Protein AF-A0AAD6BV48-F1 (afdb_monomer)

Organism: NCBI:txid63821

Sequence (181 aa):
MDTVCNNTIPVYKLGSPRVKDYALFKSTIPTGITNDLLVASARHPIYASAISNLPAYNAITRGWARLQPYCAIMISAGPLFLTMVVKDYLLESNSLHSKTAGVVNQTELAPYITDLQSSSWHHADAQMFMWIGERPWLWFTMGAFVLLAGLYIIDRLLLLVYALFRKAPSDIYGIKLDKAA

Mean predicted aligned error: 10.64 Å

Solvent-accessible surface area (backbone atoms only — not comparable to full-atom values): 10217 Å² total; per-residue (Å²): 102,52,76,45,76,76,42,88,71,61,62,76,78,47,64,61,64,85,42,93,57,31,35,42,33,30,44,38,85,94,71,55,33,40,74,86,45,81,46,63,38,89,87,42,65,71,58,53,52,44,62,68,44,37,64,58,35,39,62,70,27,60,85,50,26,88,82,40,48,42,60,24,44,29,49,25,78,26,31,56,27,52,32,50,48,53,48,49,50,52,69,73,39,60,81,74,56,54,67,28,53,24,72,41,55,55,80,80,41,51,81,25,41,46,81,43,90,52,61,90,67,60,51,73,63,40,54,52,51,52,58,49,67,78,34,66,65,55,57,55,52,52,51,51,51,52,50,53,51,51,52,50,52,50,50,52,49,52,53,49,52,50,52,52,63,59,49,57,59,52,55,61,55,50,60,55,53,69,75,73,114

Secondary structure (DSSP, 8-state):
-EEEE-S---GGGSS-TTSSS-EEEEE-SSSSEEEEEEEE-TT-HHHHHHHHHHHHHHHHHHTTTTTSHHHHHHHHTSHHHHHHHHHHHHHHS-TTGGGTEEEE-HHHHTTTEEEE---TT--HHHHHHHHHHT-HHHHHHHHHHHHHHHHHHHHHHHHHHHHHHHHHHHHHHHHHHHT--

Radius of gyration: 27.32 Å; Cα contacts (8 Å, |Δi|>4): 174; chains: 1; bounding box: 54×28×95 Å

Structure (mmCIF, N/CA/C/O backbone):
data_AF-A0AAD6BV48-F1
#
_entry.id   AF-A0AAD6BV48-F1
#
loop_
_atom_site.group_PDB
_atom_site.id
_atom_site.type_symbol
_atom_site.label_atom_id
_atom_site.label_alt_id
_atom_site.label_comp_id
_atom_site.label_asym_id
_atom_site.label_entity_id
_atom_site.label_seq_id
_atom_site.pdbx_PDB_ins_code
_atom_site.Cartn_x
_atom_site.Cartn_y
_atom_site.Cartn_z
_atom_site.occupancy
_atom_site.B_iso_or_equiv
_atom_site.auth_seq_id
_atom_site.auth_comp_id
_atom_site.auth_asym_id
_atom_site.auth_atom_id
_atom_site.pdbx_PDB_model_num
ATOM 1 N N . MET A 1 1 ? 2.603 -6.150 13.580 1.00 56.22 1 MET A N 1
ATOM 2 C CA . MET A 1 1 ? 2.437 -5.082 14.574 1.00 56.22 1 MET A CA 1
ATOM 3 C C . MET A 1 1 ? 1.422 -5.577 15.573 1.00 56.22 1 MET A C 1
ATOM 5 O O . MET A 1 1 ? 0.420 -6.135 15.144 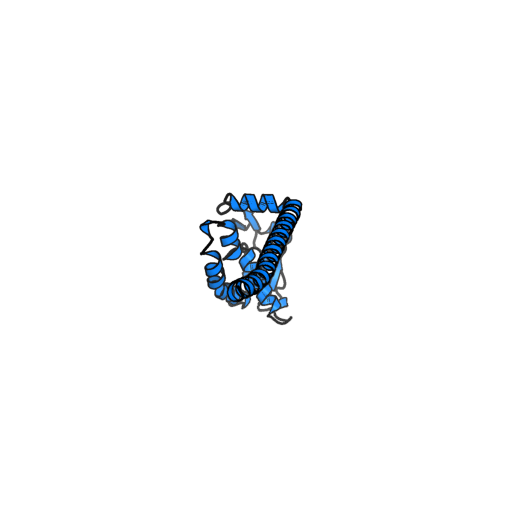1.00 56.22 1 MET A O 1
ATOM 9 N N . ASP A 1 2 ? 1.711 -5.434 16.861 1.00 63.41 2 ASP A N 1
ATOM 10 C CA . ASP A 1 2 ? 0.789 -5.840 17.922 1.00 63.41 2 ASP A CA 1
ATOM 11 C C . ASP A 1 2 ? 0.162 -4.568 18.495 1.00 63.41 2 ASP A C 1
ATOM 13 O O . ASP A 1 2 ? 0.868 -3.615 18.824 1.00 63.41 2 ASP A O 1
ATOM 17 N N . THR A 1 3 ? -1.163 -4.506 18.574 1.00 71.00 3 THR A N 1
ATOM 18 C CA . THR A 1 3 ? -1.877 -3.363 19.152 1.00 71.00 3 THR A CA 1
ATOM 19 C C . THR A 1 3 ? -2.285 -3.686 20.581 1.00 71.00 3 THR A C 1
ATOM 21 O O . THR A 1 3 ? -2.900 -4.717 20.851 1.00 71.00 3 THR A O 1
ATOM 24 N N . VAL A 1 4 ? -1.940 -2.802 21.520 1.00 79.88 4 VAL A N 1
ATOM 25 C CA . VAL A 1 4 ? -2.351 -2.937 22.923 1.00 79.88 4 VAL A CA 1
ATOM 26 C C . VAL A 1 4 ? -3.440 -1.923 23.224 1.00 79.88 4 VAL A C 1
ATOM 28 O O . VAL A 1 4 ? -3.264 -0.721 23.016 1.00 79.88 4 VAL A O 1
ATOM 31 N N . CYS A 1 5 ? -4.565 -2.414 23.740 1.00 82.44 5 CYS A N 1
ATOM 32 C CA . CYS A 1 5 ? -5.660 -1.577 24.211 1.00 82.44 5 CYS A CA 1
ATOM 33 C C . CYS A 1 5 ? -5.349 -1.073 25.621 1.00 82.44 5 CYS A C 1
ATOM 35 O O . CYS A 1 5 ? -5.266 -1.861 26.561 1.00 82.44 5 CYS A O 1
ATOM 37 N N . ASN A 1 6 ? -5.210 0.242 25.766 1.00 85.31 6 ASN A N 1
ATOM 38 C CA . ASN A 1 6 ? -4.984 0.887 27.055 1.00 85.31 6 ASN A CA 1
ATOM 39 C C . ASN A 1 6 ? -6.306 1.249 27.750 1.00 85.31 6 ASN A C 1
ATOM 41 O O . ASN A 1 6 ? -6.415 1.189 28.968 1.00 85.31 6 ASN A O 1
ATOM 45 N N . ASN A 1 7 ? -7.330 1.605 26.967 1.00 85.25 7 ASN A N 1
ATOM 46 C CA . ASN A 1 7 ? -8.656 1.981 27.455 1.00 85.25 7 ASN A CA 1
ATOM 47 C C . ASN A 1 7 ? -9.750 1.447 26.522 1.00 85.25 7 ASN A C 1
ATOM 49 O O . ASN A 1 7 ? -9.503 1.148 25.354 1.00 85.25 7 ASN A O 1
ATOM 53 N N . THR A 1 8 ? -10.991 1.383 27.010 1.00 83.94 8 THR A N 1
ATOM 54 C CA . THR A 1 8 ? -12.152 1.048 26.172 1.00 83.94 8 THR A CA 1
ATOM 55 C C . THR A 1 8 ? -12.346 2.082 25.066 1.00 83.94 8 THR A C 1
ATOM 57 O O . THR A 1 8 ? -12.581 3.260 25.344 1.00 83.94 8 THR A O 1
ATOM 60 N N . ILE A 1 9 ? -12.288 1.625 23.816 1.00 82.44 9 ILE A N 1
ATOM 61 C CA . ILE A 1 9 ? -12.473 2.450 22.620 1.00 82.44 9 ILE A CA 1
ATOM 62 C C . ILE A 1 9 ? -13.959 2.835 22.510 1.00 82.44 9 ILE A C 1
ATOM 64 O O . ILE A 1 9 ? -14.814 1.950 22.403 1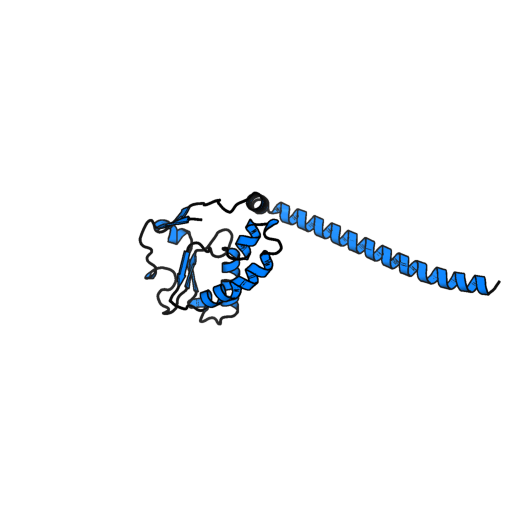.00 82.44 9 ILE A O 1
ATOM 68 N N . PRO A 1 10 ? -14.313 4.131 22.498 1.00 80.38 10 PRO A N 1
ATOM 69 C CA . PRO A 1 10 ? -15.696 4.562 22.357 1.00 80.38 10 PRO A CA 1
ATOM 70 C C . PRO A 1 10 ? -16.112 4.509 20.882 1.00 80.38 10 PRO A C 1
ATOM 72 O O . PRO A 1 10 ? -16.245 5.541 20.232 1.00 80.38 10 PRO A O 1
ATOM 75 N N . VAL A 1 11 ? -16.342 3.305 20.349 1.00 74.31 11 VAL A N 1
ATOM 76 C CA . VAL A 1 11 ? -16.713 3.076 18.934 1.00 74.31 11 VAL A CA 1
ATOM 77 C C . VAL A 1 11 ? -17.906 3.941 18.512 1.00 74.31 11 VAL A C 1
ATOM 79 O O . VAL A 1 11 ? -17.910 4.520 17.435 1.00 74.31 11 VAL A O 1
ATOM 82 N N . TYR A 1 12 ? -18.873 4.130 19.410 1.00 71.75 12 TYR A N 1
ATOM 83 C CA . TYR A 1 12 ? -20.056 4.968 19.199 1.00 71.75 12 TYR A CA 1
ATOM 84 C C . TYR A 1 12 ? -19.777 6.482 19.151 1.00 71.75 12 TYR A C 1
ATOM 86 O O . TYR A 1 12 ? -20.700 7.248 18.905 1.00 71.75 12 TYR A O 1
ATOM 94 N N . LYS A 1 13 ? -18.556 6.945 19.438 1.00 71.44 13 LYS A N 1
ATOM 95 C CA . LYS A 1 13 ? -18.132 8.349 19.277 1.00 71.44 13 LYS A CA 1
ATOM 96 C C . LYS A 1 13 ? -17.210 8.542 18.076 1.00 71.44 13 LYS A C 1
ATOM 98 O O . LYS A 1 13 ? -16.990 9.679 17.671 1.00 71.44 13 LYS A O 1
ATOM 103 N N . LEU A 1 14 ? -16.680 7.456 17.521 1.00 68.12 14 LEU A N 1
ATOM 104 C CA . LEU A 1 14 ? -15.692 7.484 16.453 1.00 68.12 14 LEU A CA 1
ATOM 105 C C . LEU A 1 14 ? -16.394 7.422 15.089 1.00 68.12 14 LEU A C 1
ATOM 107 O O . LEU A 1 14 ? -17.193 6.526 14.840 1.00 68.12 14 LEU A O 1
ATOM 111 N N . GLY A 1 15 ? -16.102 8.392 14.218 1.00 61.06 15 GLY A N 1
ATOM 112 C CA . GLY A 1 15 ? -16.362 8.334 12.772 1.00 61.06 15 GLY A CA 1
ATOM 113 C C . GLY A 1 15 ? -17.743 7.840 12.307 1.00 61.06 15 GLY A C 1
ATOM 114 O O . GLY A 1 15 ? -17.829 6.828 11.624 1.00 61.06 15 GLY A O 1
ATOM 115 N N . SER A 1 16 ? -18.800 8.620 12.569 1.00 60.84 16 SER A N 1
ATOM 116 C CA . SER A 1 16 ? -20.185 8.420 12.073 1.00 60.84 16 SER A CA 1
ATOM 117 C C . SER A 1 16 ? -20.975 7.221 12.641 1.00 60.84 16 SER A C 1
ATOM 119 O O . SER A 1 16 ? -21.507 6.404 11.894 1.00 60.84 16 SER A O 1
ATOM 121 N N . PRO A 1 17 ? -21.253 7.205 13.956 1.00 54.06 17 PRO A N 1
ATOM 122 C CA . PRO A 1 17 ? -22.169 6.253 14.611 1.00 54.06 17 PRO A CA 1
ATOM 123 C C . PRO A 1 17 ? -23.658 6.424 14.226 1.00 54.06 17 PRO A C 1
ATOM 125 O O . PRO A 1 17 ? -24.526 5.784 14.814 1.00 54.06 17 PRO A O 1
ATOM 128 N N . ARG A 1 18 ? -23.995 7.336 13.299 1.00 56.75 18 ARG A N 1
ATOM 129 C CA . ARG A 1 18 ? -25.393 7.640 12.930 1.00 56.75 18 ARG A CA 1
ATOM 130 C C . ARG A 1 18 ? -25.923 6.787 11.778 1.00 56.75 18 ARG A C 1
ATOM 132 O O . ARG A 1 18 ? -27.110 6.874 11.475 1.00 56.75 18 ARG A O 1
ATOM 139 N N . VAL A 1 19 ? -25.068 5.995 11.132 1.00 62.69 19 VAL A N 1
ATOM 140 C CA . VAL A 1 19 ? -25.456 5.087 10.048 1.00 62.69 19 V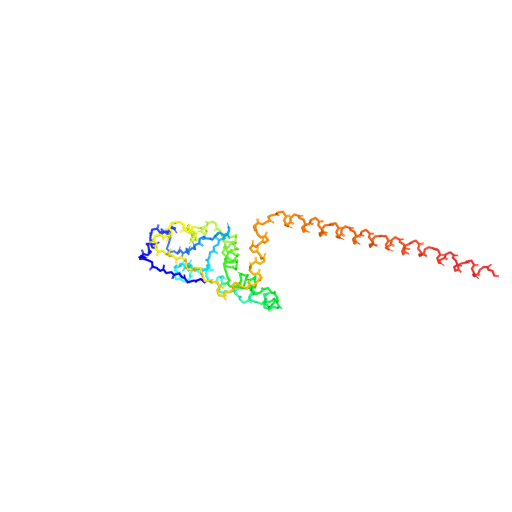AL A CA 1
ATOM 141 C C . VAL A 1 19 ? -25.484 3.665 10.607 1.00 62.69 19 VAL A C 1
ATOM 143 O O . VAL A 1 19 ? -24.567 3.247 11.307 1.00 62.69 19 VAL A O 1
ATOM 146 N N . LYS A 1 20 ? -26.585 2.949 10.353 1.00 65.75 20 LYS A N 1
ATOM 147 C CA . LYS A 1 20 ? -26.841 1.597 10.881 1.00 65.75 20 LYS A CA 1
ATOM 148 C C . LYS A 1 20 ? -25.770 0.590 10.447 1.00 65.75 20 LYS A C 1
ATOM 150 O O . LYS A 1 20 ? -25.395 -0.279 11.229 1.00 65.75 20 LYS A O 1
ATOM 155 N N . ASP A 1 21 ? -25.263 0.776 9.235 1.00 76.25 21 ASP A N 1
ATOM 156 C CA . ASP A 1 21 ? -24.121 0.058 8.696 1.00 76.25 21 ASP A CA 1
ATOM 157 C C . ASP A 1 21 ? -22.925 1.012 8.757 1.00 76.25 21 ASP A C 1
ATOM 159 O O . ASP A 1 21 ? -23.021 2.155 8.318 1.00 76.25 21 ASP A O 1
ATOM 163 N N . TYR A 1 22 ? -21.818 0.590 9.358 1.00 83.25 22 TYR A N 1
ATOM 164 C CA . TYR A 1 22 ? -20.587 1.378 9.388 1.00 83.25 22 TYR A CA 1
ATOM 165 C C . TYR A 1 22 ? -19.364 0.475 9.252 1.00 83.25 22 TYR A C 1
ATOM 167 O O . TYR A 1 22 ? -19.395 -0.696 9.644 1.00 83.25 22 TYR A O 1
ATOM 175 N N . ALA A 1 23 ? -18.292 1.024 8.696 1.00 88.31 23 ALA A N 1
ATOM 176 C CA . ALA A 1 23 ? -16.959 0.448 8.648 1.00 88.31 23 ALA A CA 1
ATOM 177 C C . ALA A 1 23 ? -15.956 1.543 9.010 1.00 88.31 23 ALA A C 1
ATOM 179 O O . ALA A 1 23 ? -15.977 2.619 8.424 1.00 88.31 23 ALA A O 1
ATOM 180 N N . LEU A 1 24 ? -15.093 1.279 9.981 1.00 88.19 24 LEU A N 1
ATOM 181 C CA . LEU A 1 24 ? -14.136 2.231 10.516 1.00 88.19 24 LEU A CA 1
ATOM 182 C C . LEU A 1 24 ? -12.726 1.672 10.352 1.00 88.19 24 LEU A C 1
ATOM 184 O O . LEU A 1 24 ? -12.441 0.545 10.767 1.00 88.19 24 LEU A O 1
ATOM 188 N N . PHE A 1 25 ? -11.856 2.491 9.780 1.00 90.06 25 PHE A N 1
ATOM 189 C CA . PHE A 1 25 ? -10.457 2.169 9.541 1.00 90.06 25 PHE A CA 1
ATOM 190 C C . PHE A 1 25 ? -9.565 3.177 10.251 1.00 90.06 25 PHE A C 1
ATOM 192 O O . PHE A 1 25 ? -9.928 4.342 10.405 1.00 90.06 25 PHE A O 1
ATOM 199 N N . LYS A 1 26 ? -8.375 2.751 10.655 1.00 89.00 26 LYS A N 1
ATOM 200 C CA . LYS A 1 26 ? -7.351 3.650 11.186 1.00 89.00 26 LYS A CA 1
ATOM 201 C C . LYS A 1 26 ? -6.456 4.157 10.049 1.00 89.00 26 LYS A C 1
ATOM 203 O O . LYS A 1 26 ? -6.043 3.373 9.196 1.00 89.00 26 LYS A O 1
ATOM 208 N N . SER A 1 27 ? -6.149 5.452 10.024 1.00 89.06 27 SER A N 1
ATOM 209 C CA . SER A 1 27 ? -5.211 6.041 9.056 1.00 89.06 27 SER A CA 1
ATOM 210 C C . SER A 1 27 ? -3.769 5.586 9.303 1.00 89.06 27 SER A C 1
ATOM 212 O O . SER A 1 27 ? -3.379 5.411 10.458 1.00 89.06 27 SER A O 1
ATOM 214 N N . THR A 1 28 ? -2.956 5.499 8.247 1.00 84.31 28 THR A N 1
ATOM 215 C CA . THR A 1 28 ? -1.506 5.253 8.344 1.00 84.31 28 THR A CA 1
ATOM 216 C C . THR A 1 28 ? -0.677 6.360 7.685 1.00 84.31 28 THR A C 1
ATOM 218 O O . THR A 1 28 ? -1.170 7.101 6.832 1.00 84.31 28 THR A O 1
ATOM 221 N N . ILE A 1 29 ? 0.594 6.457 8.076 1.00 77.25 29 ILE A N 1
ATOM 222 C CA . ILE A 1 29 ? 1.598 7.377 7.527 1.00 77.25 29 ILE A CA 1
ATOM 223 C C . ILE A 1 29 ? 2.522 6.566 6.597 1.00 77.25 29 ILE A C 1
ATOM 225 O O . ILE A 1 29 ? 2.915 5.460 6.970 1.00 77.25 29 ILE A O 1
ATOM 229 N N . PRO A 1 30 ? 2.905 7.073 5.406 1.00 69.75 30 PRO A N 1
ATOM 230 C CA . PRO A 1 30 ? 2.615 8.406 4.865 1.00 69.75 30 PRO A CA 1
ATOM 231 C C . PRO A 1 30 ? 1.197 8.584 4.304 1.00 69.75 30 PRO A C 1
ATOM 233 O O . PRO A 1 30 ? 0.688 9.700 4.328 1.00 69.75 30 PRO A O 1
ATOM 236 N N . THR A 1 31 ? 0.543 7.524 3.823 1.00 77.44 31 THR A N 1
ATOM 237 C CA . THR A 1 31 ? -0.813 7.598 3.249 1.00 77.44 31 THR A CA 1
ATOM 238 C C . THR A 1 31 ? -1.532 6.256 3.331 1.00 77.44 31 THR A C 1
ATOM 240 O O . THR A 1 31 ? -0.902 5.219 3.128 1.00 77.44 31 THR A O 1
ATOM 243 N N . GLY A 1 32 ? -2.857 6.282 3.497 1.00 87.88 32 GLY A N 1
ATOM 244 C CA . GLY A 1 32 ? -3.726 5.105 3.409 1.00 87.88 32 GLY A CA 1
ATOM 245 C C . GLY A 1 32 ? -4.355 4.711 4.743 1.00 87.88 32 GLY A C 1
ATOM 246 O O . GLY A 1 32 ? -4.430 5.512 5.679 1.00 87.88 32 GLY A O 1
ATOM 247 N N . ILE A 1 33 ? -4.799 3.460 4.819 1.00 91.12 33 ILE A N 1
ATOM 248 C CA . ILE A 1 33 ? -5.372 2.848 6.020 1.00 91.12 33 ILE A CA 1
ATOM 249 C C . ILE A 1 33 ? -4.512 1.674 6.482 1.00 91.12 33 ILE A C 1
ATOM 251 O O . ILE A 1 33 ? -3.920 0.966 5.669 1.00 91.12 33 ILE A O 1
ATOM 255 N N . THR A 1 34 ? -4.437 1.472 7.794 1.00 88.19 34 THR A N 1
ATOM 256 C CA . THR A 1 34 ? -3.763 0.309 8.375 1.00 88.19 34 THR A CA 1
ATOM 257 C C . THR A 1 34 ? -4.718 -0.877 8.515 1.00 88.19 34 THR A C 1
ATOM 259 O O . THR A 1 34 ? -5.933 -0.710 8.635 1.00 88.19 34 THR A O 1
ATOM 262 N N . ASN A 1 35 ? -4.155 -2.083 8.523 1.00 88.69 35 ASN A N 1
ATOM 263 C CA . ASN A 1 35 ? -4.847 -3.321 8.862 1.00 88.69 35 ASN A CA 1
ATOM 264 C C . ASN A 1 35 ? -4.809 -3.643 10.373 1.00 88.69 35 ASN A C 1
ATOM 266 O O . ASN A 1 35 ? -5.284 -4.704 10.766 1.00 88.69 35 ASN A O 1
ATOM 270 N N . ASP A 1 36 ? -4.291 -2.737 11.213 1.00 83.50 36 ASP A N 1
ATOM 271 C CA . ASP A 1 36 ? -4.150 -2.952 12.665 1.00 83.50 36 ASP A CA 1
ATOM 272 C C . ASP A 1 36 ? -5.457 -2.798 13.456 1.00 83.50 36 ASP A C 1
ATOM 274 O O . ASP A 1 36 ? -5.649 -3.446 14.485 1.00 83.50 36 ASP A O 1
ATOM 278 N N . LEU A 1 37 ? -6.355 -1.913 13.007 1.00 85.94 37 LEU A N 1
ATOM 279 C CA . LEU A 1 37 ? -7.673 -1.728 13.609 1.00 85.94 37 LEU A CA 1
ATOM 280 C C . LEU A 1 37 ? -8.734 -1.648 12.523 1.00 85.94 37 LEU A C 1
ATOM 282 O O . LEU A 1 37 ? -8.788 -0.689 11.750 1.00 85.94 37 LEU A O 1
ATOM 286 N N . LEU A 1 38 ? -9.608 -2.646 12.547 1.00 89.38 38 LEU A N 1
ATOM 287 C CA . LEU A 1 38 ? -10.695 -2.837 11.607 1.00 89.38 38 LEU A CA 1
ATOM 288 C C . LEU A 1 38 ? -11.981 -3.006 12.403 1.00 89.38 38 LEU A C 1
ATOM 290 O O . LEU A 1 38 ? -12.138 -3.980 13.139 1.00 89.38 38 LEU A O 1
ATOM 294 N N . VAL A 1 39 ? -12.895 -2.047 12.282 1.00 87.56 39 VAL A N 1
ATOM 295 C CA . VAL A 1 39 ? -14.206 -2.122 12.934 1.00 87.56 39 VAL A CA 1
ATOM 296 C C . VAL A 1 39 ? -15.278 -2.089 11.862 1.00 87.56 39 VAL A C 1
ATOM 298 O O . VAL A 1 39 ? -15.187 -1.334 10.896 1.00 87.56 39 VAL A O 1
ATOM 301 N N . ALA A 1 40 ? -16.302 -2.920 12.014 1.00 87.88 40 ALA A N 1
ATOM 302 C CA . ALA A 1 40 ? -17.415 -2.952 1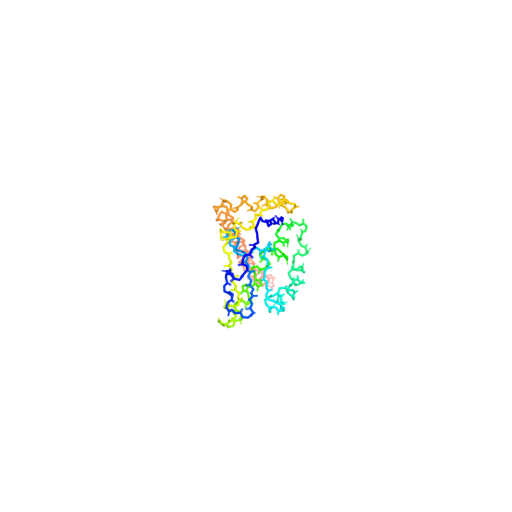1.085 1.00 87.88 40 ALA A CA 1
ATOM 303 C C . ALA A 1 40 ? -18.688 -3.446 11.759 1.00 87.88 40 ALA A C 1
ATOM 305 O O . ALA A 1 40 ? -18.657 -4.322 12.624 1.00 87.88 40 ALA A O 1
ATOM 306 N N . SER A 1 41 ? -19.815 -2.941 11.279 1.00 86.12 41 SER A N 1
ATOM 307 C CA . SER A 1 41 ? -21.100 -3.624 11.390 1.00 86.12 41 SER A CA 1
ATOM 308 C C . SER A 1 41 ? -21.046 -5.015 10.739 1.00 86.12 41 SER A C 1
ATOM 310 O O . SER A 1 41 ? -20.264 -5.281 9.818 1.00 86.12 41 SER A O 1
ATOM 312 N N . ALA A 1 42 ? -21.880 -5.930 11.231 1.00 85.81 42 ALA A N 1
ATOM 313 C CA . ALA A 1 42 ? -21.930 -7.289 10.708 1.00 85.81 42 ALA A CA 1
ATOM 314 C C . ALA A 1 42 ? -22.294 -7.293 9.213 1.00 85.81 42 ALA A C 1
ATOM 316 O O . ALA A 1 42 ? -23.245 -6.636 8.802 1.00 85.81 42 ALA A O 1
ATOM 317 N N . ARG A 1 43 ? -21.568 -8.094 8.417 1.00 86.56 43 ARG A N 1
ATOM 318 C CA . ARG A 1 43 ? -21.784 -8.266 6.963 1.00 86.56 43 ARG A CA 1
ATOM 319 C C . ARG A 1 43 ? -21.635 -6.983 6.138 1.00 86.56 43 ARG A C 1
ATOM 321 O O . ARG A 1 43 ? -22.240 -6.861 5.077 1.00 86.56 43 ARG A O 1
ATOM 328 N N . HIS A 1 44 ? -20.802 -6.050 6.591 1.00 87.94 44 HIS A N 1
ATOM 329 C CA . HIS A 1 44 ? -20.542 -4.838 5.830 1.00 87.94 44 HIS A CA 1
ATOM 330 C C . HIS A 1 44 ? -19.903 -5.156 4.453 1.00 87.94 44 HIS A C 1
ATOM 332 O O . HIS A 1 44 ? -18.883 -5.856 4.399 1.00 87.94 44 HIS A O 1
ATOM 338 N N . PRO A 1 45 ? -20.440 -4.622 3.337 1.00 89.06 45 PRO A N 1
ATOM 339 C CA . PRO A 1 45 ? -20.028 -4.981 1.973 1.00 89.06 45 PRO A CA 1
ATOM 340 C C . PRO A 1 45 ? -18.555 -4.686 1.652 1.00 89.06 45 PRO A C 1
ATOM 342 O O . PRO A 1 45 ? -17.938 -5.436 0.901 1.00 89.06 45 PRO A O 1
ATOM 345 N N . ILE A 1 46 ? -17.947 -3.668 2.274 1.00 90.25 46 ILE A N 1
ATOM 346 C CA . ILE A 1 46 ? -16.498 -3.398 2.138 1.00 90.25 46 ILE A CA 1
ATOM 347 C C . ILE A 1 46 ? -15.646 -4.615 2.510 1.00 90.25 46 ILE A C 1
ATOM 349 O O . ILE A 1 46 ? -14.703 -4.952 1.800 1.00 90.25 46 ILE A O 1
ATOM 353 N N . TYR A 1 47 ? -15.978 -5.298 3.606 1.00 91.31 47 TYR A N 1
ATOM 354 C CA . TYR A 1 47 ? -15.210 -6.463 4.043 1.00 91.31 47 TYR A CA 1
ATOM 355 C C . TYR A 1 47 ? -15.507 -7.686 3.184 1.00 91.31 47 TYR A C 1
ATOM 357 O O . TYR A 1 47 ? -14.610 -8.492 2.958 1.00 91.31 47 TYR A O 1
ATOM 365 N N . ALA A 1 48 ? -16.727 -7.801 2.651 1.00 91.38 48 ALA A N 1
ATOM 366 C CA . ALA A 1 48 ? -17.026 -8.810 1.641 1.00 91.38 48 ALA A CA 1
ATOM 367 C C . ALA A 1 48 ? -16.144 -8.613 0.395 1.00 91.38 48 ALA A C 1
ATOM 369 O O . ALA A 1 48 ? -15.539 -9.580 -0.061 1.00 91.38 48 ALA A O 1
ATOM 370 N N . SER A 1 49 ? -15.987 -7.366 -0.071 1.00 92.12 49 SER A N 1
ATOM 371 C CA . SER A 1 49 ? -15.077 -7.013 -1.170 1.00 92.12 49 SER A CA 1
ATOM 372 C C . SER A 1 49 ? -13.611 -7.320 -0.835 1.00 92.12 49 SER A C 1
ATOM 374 O O . SER A 1 49 ? -12.896 -7.912 -1.643 1.00 92.12 49 SER A O 1
ATOM 376 N N . ALA A 1 50 ? -13.149 -6.999 0.377 1.00 93.69 50 ALA A N 1
ATOM 377 C CA . ALA A 1 50 ? -11.793 -7.347 0.814 1.00 93.69 50 ALA A CA 1
ATOM 378 C C . ALA A 1 50 ? -11.558 -8.861 0.796 1.00 93.69 50 ALA A C 1
ATOM 380 O O . ALA A 1 50 ? -10.596 -9.333 0.194 1.00 93.69 50 ALA A O 1
ATOM 381 N N . ILE A 1 51 ? -12.466 -9.643 1.375 1.00 94.62 51 ILE A N 1
ATOM 382 C CA . ILE A 1 51 ? -12.343 -11.103 1.417 1.00 94.62 51 ILE A CA 1
ATOM 383 C C . ILE A 1 51 ? -12.372 -11.704 0.005 1.00 94.62 51 ILE A C 1
ATOM 385 O O . ILE A 1 51 ? -11.580 -12.600 -0.284 1.00 94.62 51 ILE A O 1
ATOM 389 N N . SER A 1 52 ? -13.231 -11.209 -0.893 1.00 95.19 52 SER A N 1
ATOM 390 C CA . SER A 1 52 ? -13.296 -11.718 -2.269 1.00 95.19 52 SER A CA 1
ATOM 391 C C . SER A 1 52 ? -12.061 -11.376 -3.103 1.00 95.19 52 SER A C 1
ATOM 393 O O . SER A 1 52 ? -11.707 -12.148 -3.990 1.00 95.19 52 SER A O 1
ATOM 395 N N . ASN A 1 53 ? -11.390 -10.254 -2.822 1.00 95.44 53 ASN A N 1
ATOM 396 C CA . ASN A 1 53 ? -10.202 -9.812 -3.560 1.00 95.44 53 ASN A CA 1
ATOM 397 C C . ASN A 1 53 ? -8.887 -10.433 -3.054 1.00 95.44 53 ASN A C 1
ATOM 399 O O . ASN A 1 53 ? -7.918 -10.499 -3.813 1.00 95.44 53 ASN A O 1
ATOM 403 N N . LEU A 1 54 ? -8.843 -10.945 -1.817 1.00 95.31 54 LEU A N 1
ATOM 404 C CA . LEU A 1 54 ? -7.649 -11.570 -1.222 1.00 95.31 54 LEU A CA 1
ATOM 405 C C . LEU A 1 54 ? -6.951 -12.598 -2.147 1.00 95.31 54 LEU A C 1
ATOM 407 O O . LEU A 1 54 ? -5.729 -12.523 -2.308 1.00 95.31 54 LEU A O 1
ATOM 411 N N . PRO A 1 55 ? -7.670 -13.552 -2.781 1.00 96.56 55 PRO A N 1
ATOM 412 C CA . PRO A 1 55 ? -7.045 -14.558 -3.639 1.00 96.56 55 PRO A CA 1
ATOM 413 C C . PRO A 1 55 ? -6.345 -13.964 -4.863 1.00 96.56 55 PRO A C 1
ATOM 415 O O . PRO A 1 55 ? -5.272 -14.439 -5.234 1.00 96.56 55 PRO A O 1
ATOM 418 N N . ALA A 1 56 ? -6.922 -12.922 -5.469 1.00 95.88 56 ALA A N 1
ATOM 419 C CA . ALA A 1 56 ? -6.357 -12.268 -6.645 1.00 95.88 56 ALA A CA 1
ATOM 420 C C . ALA A 1 56 ? -5.039 -11.563 -6.300 1.00 95.88 56 ALA A C 1
ATOM 422 O O . ALA A 1 56 ? -4.020 -11.786 -6.955 1.00 95.88 56 ALA A O 1
ATOM 423 N N . TYR A 1 57 ? -5.026 -10.789 -5.214 1.00 95.75 57 TYR A N 1
ATOM 424 C CA . TYR A 1 57 ? -3.823 -10.101 -4.753 1.00 95.75 57 TYR A CA 1
ATOM 425 C C . TYR A 1 57 ? -2.724 -11.076 -4.314 1.00 95.75 57 TYR A C 1
ATOM 427 O O . TYR A 1 57 ? -1.560 -10.889 -4.667 1.00 95.75 57 TYR A O 1
ATOM 435 N N . ASN A 1 58 ? -3.077 -12.166 -3.627 1.00 95.06 58 ASN A N 1
ATOM 436 C CA . ASN A 1 58 ? -2.123 -13.225 -3.296 1.00 95.06 58 ASN A CA 1
ATOM 437 C C . ASN A 1 58 ? -1.556 -13.917 -4.550 1.00 95.06 58 ASN A C 1
ATOM 439 O O . ASN A 1 58 ? -0.360 -14.198 -4.617 1.00 95.06 58 ASN A O 1
ATOM 443 N N . ALA A 1 59 ? -2.382 -14.178 -5.568 1.00 96.06 59 ALA A N 1
ATOM 444 C CA . ALA A 1 59 ? -1.922 -14.790 -6.815 1.00 96.06 59 ALA A CA 1
ATOM 445 C C . ALA A 1 59 ? -0.896 -13.909 -7.549 1.00 96.06 59 ALA A C 1
ATOM 447 O O . ALA A 1 59 ? 0.107 -14.426 -8.043 1.00 96.06 59 ALA A O 1
ATOM 448 N N . ILE A 1 60 ? -1.108 -12.588 -7.563 1.00 94.81 60 ILE A N 1
ATOM 449 C CA . ILE A 1 60 ? -0.208 -11.618 -8.205 1.00 94.81 60 ILE A CA 1
ATOM 450 C C . ILE A 1 60 ? 1.144 -11.535 -7.482 1.00 94.81 60 ILE A C 1
ATOM 452 O O . ILE A 1 60 ? 2.181 -11.413 -8.135 1.00 94.81 60 ILE A O 1
ATOM 456 N N . THR A 1 61 ? 1.167 -11.600 -6.148 1.00 94.19 61 THR A N 1
ATOM 457 C CA . THR A 1 61 ? 2.406 -11.419 -5.370 1.00 94.19 61 THR A CA 1
ATOM 458 C C . THR A 1 61 ? 3.205 -12.707 -5.192 1.00 94.19 61 THR A C 1
ATOM 460 O O . THR A 1 61 ? 4.435 -12.666 -5.112 1.00 94.19 61 THR A O 1
ATOM 463 N N . ARG A 1 62 ? 2.545 -13.872 -5.166 1.00 94.06 62 ARG A N 1
ATOM 464 C CA . ARG A 1 62 ? 3.172 -15.166 -4.841 1.00 94.06 62 ARG A CA 1
ATOM 465 C C . ARG A 1 62 ? 4.375 -15.510 -5.723 1.00 94.06 62 ARG A C 1
ATOM 467 O O . ARG A 1 62 ? 5.322 -16.116 -5.226 1.00 94.06 62 ARG A O 1
ATOM 474 N N . GLY A 1 63 ? 4.359 -15.129 -7.002 1.00 94.69 63 GLY A N 1
ATOM 475 C CA . GLY A 1 63 ? 5.433 -15.449 -7.952 1.00 94.69 63 GLY A CA 1
ATOM 476 C C . GLY A 1 63 ? 6.782 -14.800 -7.621 1.00 94.69 63 GLY A C 1
ATOM 477 O O . GLY A 1 63 ? 7.829 -15.393 -7.867 1.00 94.69 63 GLY A O 1
ATOM 478 N N . TRP A 1 64 ? 6.766 -13.613 -7.015 1.00 92.06 64 TRP A N 1
ATOM 479 C CA . TRP A 1 64 ? 7.965 -12.828 -6.698 1.00 92.06 64 TRP A CA 1
ATOM 480 C C . TRP A 1 64 ? 8.125 -12.558 -5.196 1.00 92.06 64 TRP A C 1
ATOM 482 O O . TRP A 1 64 ? 9.079 -11.899 -4.786 1.00 92.06 64 TRP A O 1
ATOM 492 N N . ALA A 1 65 ? 7.258 -13.130 -4.354 1.00 91.38 65 ALA A N 1
ATOM 493 C CA . ALA A 1 65 ? 7.265 -12.937 -2.905 1.00 91.38 65 ALA A CA 1
ATOM 494 C C . ALA A 1 65 ? 8.602 -13.275 -2.226 1.00 91.38 65 ALA A C 1
ATOM 496 O O . ALA A 1 65 ? 8.925 -12.702 -1.195 1.00 91.38 65 ALA A O 1
ATOM 497 N N . ARG A 1 66 ? 9.412 -14.171 -2.804 1.00 89.88 66 ARG A N 1
ATOM 498 C CA . ARG A 1 66 ? 10.759 -14.473 -2.283 1.00 89.88 66 ARG A CA 1
ATOM 499 C C . ARG A 1 66 ? 11.788 -13.377 -2.567 1.00 89.88 66 ARG A C 1
ATOM 501 O O . ARG A 1 66 ? 12.764 -13.278 -1.836 1.00 89.88 66 ARG A O 1
ATOM 508 N N . LEU A 1 67 ? 11.596 -12.594 -3.628 1.00 89.50 67 LEU A N 1
ATOM 509 C CA . LEU A 1 67 ? 12.523 -11.536 -4.037 1.00 89.50 67 LEU A CA 1
ATOM 510 C C . LEU A 1 67 ? 12.281 -10.246 -3.248 1.00 89.50 67 LEU A C 1
ATOM 512 O O . LEU A 1 67 ? 13.231 -9.542 -2.919 1.00 89.50 67 LEU A O 1
ATOM 516 N N . GLN A 1 68 ? 11.015 -9.932 -2.962 1.00 89.56 68 GLN A N 1
ATOM 517 C CA . GLN A 1 68 ? 10.591 -8.722 -2.248 1.00 89.56 68 GLN A CA 1
ATOM 518 C C . GLN A 1 68 ? 9.483 -9.070 -1.234 1.00 89.56 68 GLN A C 1
ATOM 520 O O . GLN A 1 68 ? 8.313 -8.734 -1.460 1.00 89.56 68 GLN A O 1
ATOM 525 N N . PRO A 1 69 ? 9.811 -9.801 -0.151 1.00 89.75 69 PRO A N 1
ATOM 526 C CA . PRO A 1 69 ? 8.829 -10.286 0.819 1.00 89.75 69 PRO A CA 1
ATOM 527 C C . PRO A 1 69 ? 8.004 -9.171 1.466 1.00 89.75 69 PRO A C 1
ATOM 529 O O . PRO A 1 69 ? 6.788 -9.313 1.593 1.00 89.75 69 PRO A O 1
ATOM 532 N N . TYR A 1 70 ? 8.616 -8.039 1.810 1.00 87.88 70 TYR A N 1
ATOM 533 C CA . TYR A 1 70 ? 7.929 -6.902 2.413 1.00 87.88 70 TYR A CA 1
ATOM 534 C C . TYR A 1 70 ? 6.844 -6.338 1.490 1.00 87.88 70 TYR A C 1
ATOM 536 O O . TYR A 1 70 ? 5.683 -6.222 1.886 1.00 87.88 70 TYR A O 1
ATOM 544 N N . CYS A 1 71 ? 7.191 -6.048 0.233 1.00 89.06 71 CYS A N 1
ATOM 545 C CA . CYS A 1 71 ? 6.231 -5.553 -0.755 1.00 89.06 71 CYS A CA 1
ATOM 546 C C . CYS A 1 71 ? 5.136 -6.575 -1.051 1.00 89.06 71 CYS A C 1
ATOM 548 O O . CYS A 1 71 ? 3.969 -6.204 -1.162 1.00 89.06 71 CYS A O 1
ATOM 550 N N . ALA A 1 72 ? 5.494 -7.855 -1.151 1.00 92.12 72 ALA A N 1
ATOM 551 C CA . ALA A 1 72 ? 4.530 -8.914 -1.398 1.00 92.12 72 ALA A CA 1
ATOM 552 C C . ALA A 1 72 ? 3.494 -9.006 -0.274 1.00 92.12 72 ALA A C 1
ATOM 554 O O . ALA A 1 72 ? 2.305 -9.126 -0.562 1.00 92.12 72 ALA A O 1
ATOM 555 N N . ILE A 1 73 ? 3.909 -8.888 0.990 1.00 91.19 73 ILE A N 1
ATOM 556 C CA . ILE A 1 73 ? 2.998 -8.870 2.144 1.00 91.19 73 ILE A CA 1
ATOM 557 C C . ILE A 1 73 ? 2.125 -7.611 2.116 1.00 91.19 73 ILE A C 1
ATOM 559 O O . ILE A 1 73 ? 0.902 -7.719 2.199 1.00 91.19 73 ILE A O 1
ATOM 563 N N . MET A 1 74 ? 2.731 -6.432 1.932 1.00 90.50 74 MET A N 1
ATOM 564 C CA . MET A 1 74 ? 2.015 -5.151 1.895 1.00 90.50 74 MET A CA 1
ATOM 565 C C . MET A 1 74 ? 0.915 -5.135 0.825 1.00 90.50 74 MET A C 1
ATOM 567 O O . MET A 1 74 ? -0.204 -4.708 1.113 1.00 90.50 74 MET A O 1
ATOM 571 N N . ILE A 1 75 ? 1.218 -5.640 -0.376 1.00 92.81 75 ILE A N 1
ATOM 572 C CA . ILE A 1 75 ? 0.299 -5.686 -1.522 1.00 92.81 75 ILE A CA 1
ATOM 573 C C . ILE A 1 75 ? -0.722 -6.820 -1.410 1.00 92.81 75 ILE A C 1
ATOM 575 O O . ILE A 1 75 ? -1.828 -6.656 -1.902 1.00 92.81 75 ILE A O 1
ATOM 579 N N . SER A 1 76 ? -0.388 -7.963 -0.804 1.00 93.88 76 SER A N 1
ATOM 580 C CA . SER A 1 76 ? -1.301 -9.118 -0.780 1.00 93.88 76 SER A CA 1
ATOM 581 C C . SER A 1 76 ? -2.379 -9.033 0.292 1.00 93.88 76 SER A C 1
ATOM 583 O O . SER A 1 76 ? -3.552 -9.221 -0.007 1.00 93.88 76 SER A O 1
ATOM 585 N N . ALA A 1 77 ? -1.975 -8.786 1.538 1.00 92.44 77 ALA A N 1
ATOM 586 C CA . ALA A 1 77 ? -2.858 -8.815 2.705 1.00 92.44 77 ALA A CA 1
ATOM 587 C C . ALA A 1 77 ? -2.522 -7.725 3.742 1.00 92.44 77 ALA A C 1
ATOM 589 O O . ALA A 1 77 ? -3.062 -7.719 4.849 1.00 92.44 77 ALA A O 1
ATOM 590 N N . GLY A 1 78 ? -1.600 -6.818 3.411 1.00 90.38 78 GLY A N 1
ATOM 591 C CA . GLY A 1 78 ? -1.168 -5.741 4.291 1.00 90.38 78 GLY A CA 1
ATOM 592 C C . GLY A 1 78 ? -2.014 -4.460 4.194 1.00 90.38 78 GLY A C 1
ATOM 593 O O . GLY A 1 78 ? -3.064 -4.424 3.552 1.00 90.38 78 GLY A O 1
ATOM 594 N N . PRO A 1 79 ? -1.535 -3.366 4.807 1.00 90.44 79 PRO A N 1
ATOM 595 C CA . PRO A 1 79 ? -2.145 -2.036 4.721 1.00 90.44 79 PRO A CA 1
ATOM 596 C C . PRO A 1 79 ? -2.400 -1.536 3.289 1.00 90.44 79 PRO A C 1
ATOM 598 O O . PRO A 1 79 ? -3.432 -0.918 3.017 1.00 90.44 79 PRO A O 1
ATOM 601 N N . LEU A 1 80 ? -1.484 -1.811 2.350 1.00 91.25 80 LEU A N 1
ATOM 602 C CA . LEU A 1 80 ? -1.617 -1.341 0.967 1.00 91.25 80 LEU A CA 1
ATOM 603 C C . LEU A 1 80 ? -2.726 -2.091 0.219 1.00 91.25 80 LEU A C 1
ATOM 605 O O . LEU A 1 80 ? -3.515 -1.454 -0.476 1.00 91.25 80 LEU A O 1
ATOM 609 N N . PHE A 1 81 ? -2.830 -3.409 0.415 1.00 94.50 81 PHE A N 1
ATOM 610 C CA . PHE A 1 81 ? -3.962 -4.212 -0.056 1.00 94.50 81 PHE A CA 1
ATOM 611 C C . PHE A 1 81 ? -5.296 -3.594 0.375 1.00 94.50 81 PHE A C 1
ATOM 613 O O . PHE A 1 81 ? -6.151 -3.277 -0.454 1.00 94.50 81 PHE A O 1
ATOM 620 N N . LEU A 1 82 ? -5.450 -3.378 1.683 1.00 94.06 82 LEU A N 1
ATOM 621 C CA . LEU A 1 82 ? -6.701 -2.889 2.245 1.00 94.06 82 LEU A CA 1
ATOM 622 C C . LEU A 1 82 ? -7.030 -1.480 1.740 1.00 94.06 82 LEU A C 1
ATOM 624 O O . LEU A 1 82 ? -8.174 -1.201 1.390 1.00 94.06 82 LEU A O 1
ATOM 628 N N . THR A 1 83 ? -6.017 -0.615 1.639 1.00 93.81 83 THR A N 1
ATOM 629 C CA . THR A 1 83 ? -6.159 0.734 1.081 1.00 93.81 83 THR A CA 1
ATOM 630 C C . THR A 1 83 ? -6.690 0.702 -0.350 1.00 93.81 83 THR A C 1
ATOM 632 O O . THR A 1 83 ? -7.589 1.477 -0.668 1.00 93.81 83 THR A O 1
ATOM 635 N N . MET A 1 84 ? -6.177 -0.193 -1.201 1.00 93.56 84 MET A N 1
ATOM 636 C CA . MET A 1 84 ? -6.642 -0.315 -2.586 1.00 93.56 84 MET A CA 1
ATOM 637 C C . MET A 1 84 ? -8.085 -0.811 -2.657 1.00 93.56 84 MET A C 1
ATOM 639 O O . MET A 1 84 ? -8.908 -0.153 -3.280 1.00 93.56 84 MET A O 1
ATOM 643 N N . VAL A 1 85 ? -8.433 -1.886 -1.943 1.00 93.38 85 VAL A N 1
ATOM 644 C CA . VAL A 1 85 ? -9.805 -2.422 -1.983 1.00 93.38 85 VAL A CA 1
ATOM 645 C C . VAL A 1 85 ? -10.831 -1.424 -1.451 1.00 93.38 85 VAL A C 1
ATOM 647 O O . VAL A 1 85 ? -11.897 -1.258 -2.040 1.00 93.38 85 VAL A O 1
ATOM 650 N N . VAL A 1 86 ? -10.537 -0.751 -0.334 1.00 91.31 86 VAL A N 1
ATOM 651 C CA . VAL A 1 86 ? -11.453 0.253 0.227 1.00 91.31 86 VAL A CA 1
ATOM 652 C C . VAL A 1 86 ? -11.598 1.430 -0.730 1.00 91.31 86 VAL A C 1
ATOM 654 O O . VAL A 1 86 ? -12.707 1.924 -0.920 1.00 91.31 86 VAL A O 1
ATOM 657 N N . LYS A 1 87 ? -10.506 1.865 -1.364 1.00 90.69 87 LYS A N 1
ATOM 658 C CA . LYS A 1 87 ? -10.548 2.924 -2.371 1.00 90.69 87 LYS A CA 1
ATOM 659 C C . LYS A 1 87 ? -11.395 2.517 -3.576 1.00 90.69 87 LYS A C 1
ATOM 661 O O . LYS A 1 87 ? -12.272 3.285 -3.952 1.00 90.69 87 LYS A O 1
ATOM 666 N N . ASP A 1 88 ? -11.173 1.335 -4.139 1.00 90.56 88 ASP A N 1
ATOM 667 C CA . ASP A 1 88 ? -11.923 0.838 -5.296 1.00 90.56 88 ASP A CA 1
ATOM 668 C C . ASP A 1 88 ? -13.409 0.704 -4.963 1.00 90.56 88 ASP A C 1
ATOM 670 O O . ASP A 1 88 ? -14.256 1.220 -5.687 1.00 90.56 88 ASP A O 1
ATOM 674 N N . TYR A 1 89 ? -13.732 0.155 -3.789 1.00 88.38 89 TYR A N 1
ATOM 675 C CA . TYR A 1 89 ? -15.102 0.109 -3.291 1.00 88.38 89 TYR A CA 1
ATOM 676 C C . TYR A 1 89 ? -15.737 1.504 -3.207 1.00 88.38 89 TYR A C 1
ATOM 678 O O . TYR A 1 89 ? -16.871 1.707 -3.637 1.00 88.38 89 TYR A O 1
ATOM 686 N N . LEU A 1 90 ? -15.028 2.485 -2.643 1.00 86.62 90 L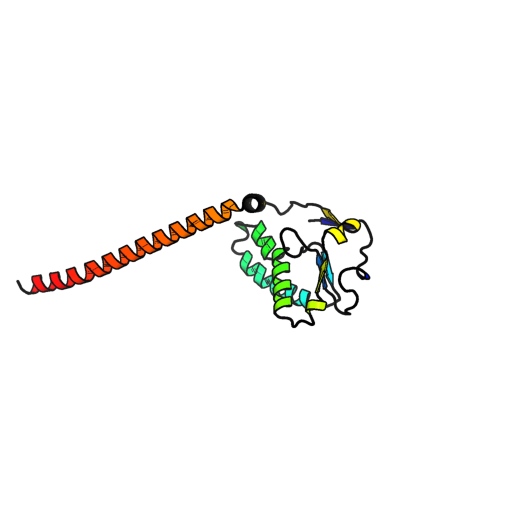EU A N 1
ATOM 687 C CA . LEU A 1 90 ? -15.536 3.851 -2.510 1.00 86.62 90 LEU A CA 1
ATOM 688 C C . LEU A 1 90 ? -15.690 4.560 -3.860 1.00 86.62 90 LEU A C 1
ATOM 690 O O . LEU A 1 90 ? -16.570 5.404 -3.982 1.00 86.62 90 LEU A O 1
ATOM 694 N N . LEU A 1 91 ? -14.867 4.218 -4.854 1.00 87.19 91 LEU A N 1
ATOM 695 C CA . LEU A 1 91 ? -14.964 4.744 -6.216 1.00 87.19 91 LEU A CA 1
ATOM 696 C C . LEU A 1 91 ? -16.127 4.124 -7.001 1.00 87.19 91 LEU A C 1
ATOM 698 O O . LEU A 1 91 ? -16.808 4.834 -7.736 1.00 87.19 91 LEU A O 1
ATOM 702 N N . GLU A 1 92 ? -16.365 2.822 -6.846 1.00 83.75 92 GLU A N 1
ATOM 703 C CA . GLU A 1 92 ? -17.474 2.110 -7.493 1.00 83.75 92 GLU A CA 1
ATOM 704 C C . GLU A 1 92 ? -18.826 2.411 -6.835 1.00 83.75 92 GLU A C 1
ATOM 706 O O . GLU A 1 92 ? -19.875 2.406 -7.484 1.00 83.75 92 GLU A O 1
ATOM 711 N N . SER A 1 93 ? -18.822 2.669 -5.528 1.00 70.44 93 SER A N 1
ATOM 712 C CA . SER A 1 93 ? -20.038 2.903 -4.763 1.00 70.44 93 SER A CA 1
ATOM 713 C C . SER A 1 93 ? -20.495 4.367 -4.851 1.00 70.44 93 SER A C 1
ATOM 715 O O . SER A 1 93 ? -19.750 5.303 -4.575 1.00 70.44 93 SER A O 1
ATOM 717 N N . ASN A 1 94 ? -21.766 4.587 -5.215 1.00 66.38 94 ASN A N 1
ATOM 718 C CA . ASN A 1 94 ? -22.382 5.920 -5.201 1.00 66.38 94 ASN A CA 1
ATOM 719 C C . ASN A 1 94 ? -22.230 6.611 -3.827 1.00 66.38 94 ASN A C 1
ATOM 721 O O . ASN A 1 94 ? -22.154 5.948 -2.790 1.00 66.38 94 ASN A O 1
ATOM 725 N N . SER A 1 95 ? -22.304 7.948 -3.809 1.00 59.66 95 SER A N 1
ATOM 726 C CA . SER A 1 95 ? -22.066 8.849 -2.655 1.00 59.66 95 SER A CA 1
ATOM 727 C C . SER A 1 95 ? -22.756 8.494 -1.321 1.00 59.66 95 SER A C 1
ATOM 729 O O . SER A 1 95 ? -22.354 8.990 -0.268 1.00 59.66 95 SER A O 1
ATOM 731 N N . LEU A 1 96 ? -23.772 7.626 -1.333 1.00 59.91 96 LEU A N 1
ATOM 732 C CA . LEU A 1 96 ? -24.424 7.069 -0.144 1.00 59.91 96 LEU A CA 1
ATOM 733 C C . LEU A 1 96 ? -23.529 6.100 0.648 1.00 59.91 96 LEU A C 1
ATOM 735 O O . LEU A 1 96 ? -23.508 6.185 1.872 1.00 59.91 96 LEU A O 1
ATOM 739 N N . HIS A 1 97 ? -22.755 5.236 -0.015 1.00 60.12 97 HIS A N 1
ATOM 740 C CA . HIS A 1 97 ? -21.858 4.277 0.650 1.00 60.12 97 HIS A CA 1
ATOM 741 C C . HIS A 1 97 ? -20.590 4.931 1.209 1.00 60.12 97 HIS A C 1
ATOM 743 O O . HIS A 1 97 ? -20.011 4.438 2.177 1.00 60.12 97 HIS A O 1
ATOM 749 N N . SER A 1 98 ? -20.204 6.092 0.672 1.00 60.06 98 SER A N 1
ATOM 750 C CA . SER A 1 98 ? -19.121 6.908 1.229 1.00 60.06 98 SER A CA 1
ATOM 751 C C . SER A 1 98 ? -19.419 7.415 2.644 1.00 60.06 98 SER A C 1
ATOM 753 O O . SER A 1 98 ? -18.483 7.757 3.358 1.00 60.06 98 SER A O 1
ATOM 755 N N . LYS A 1 99 ? -20.689 7.468 3.074 1.00 65.88 99 LYS A N 1
ATOM 756 C CA . LYS A 1 99 ? -21.059 7.858 4.449 1.00 65.88 99 LYS A CA 1
ATOM 757 C C . LYS A 1 99 ? -20.958 6.706 5.452 1.00 65.88 99 LYS A C 1
ATOM 759 O O . LYS A 1 99 ? -21.007 6.946 6.655 1.00 65.88 99 LYS A O 1
ATOM 764 N N . THR A 1 100 ? -20.839 5.483 4.946 1.00 75.75 100 THR A N 1
ATOM 765 C CA . THR A 1 100 ? -20.808 4.227 5.701 1.00 75.75 100 THR A CA 1
ATOM 766 C C . THR A 1 100 ? -19.370 3.845 6.075 1.00 75.75 100 THR A C 1
ATOM 768 O O . THR A 1 100 ? -19.149 3.171 7.075 1.00 75.75 100 THR A O 1
ATOM 771 N N . ALA A 1 101 ? -18.375 4.309 5.310 1.00 80.81 101 ALA A N 1
ATOM 772 C CA . ALA A 1 101 ? -16.958 4.121 5.607 1.00 80.81 101 ALA A CA 1
ATOM 773 C C . ALA A 1 101 ? -16.355 5.370 6.266 1.00 80.81 101 ALA A C 1
ATOM 775 O O . ALA A 1 101 ? -16.407 6.463 5.705 1.00 80.81 101 ALA A O 1
ATOM 776 N N . GLY A 1 102 ? -15.751 5.204 7.438 1.00 82.56 102 GLY A N 1
ATOM 777 C CA . GLY A 1 102 ? -15.019 6.237 8.159 1.00 82.56 102 GLY A CA 1
ATOM 778 C C . GLY A 1 102 ? -13.540 5.888 8.284 1.00 82.56 102 GLY A C 1
ATOM 779 O O . GLY A 1 102 ? -13.173 4.726 8.460 1.00 82.56 102 GLY A O 1
ATOM 780 N N . VAL A 1 103 ? -12.685 6.907 8.237 1.00 85.56 103 VAL A N 1
ATOM 781 C CA . VAL A 1 103 ? -11.266 6.780 8.583 1.00 85.56 103 VAL A CA 1
ATOM 782 C C . VAL A 1 103 ? -11.007 7.644 9.806 1.00 85.56 103 VAL A C 1
ATOM 784 O O . VAL A 1 103 ? -11.291 8.840 9.787 1.00 85.56 103 VAL A O 1
ATOM 787 N N . VAL A 1 104 ? -10.483 7.038 10.868 1.00 86.56 104 VAL A N 1
ATOM 788 C CA . VAL A 1 104 ? -10.085 7.744 12.084 1.00 86.56 104 VAL A CA 1
ATOM 789 C C . VAL A 1 104 ? -8.597 8.014 12.063 1.00 86.56 104 VAL A C 1
ATOM 791 O O . VAL A 1 104 ? -7.794 7.140 11.724 1.00 86.56 104 VAL A O 1
ATOM 794 N N . ASN A 1 105 ? -8.240 9.228 12.466 1.00 85.69 105 ASN A N 1
ATOM 795 C CA . ASN A 1 105 ? -6.855 9.622 12.606 1.00 85.69 105 ASN A CA 1
ATOM 796 C C . ASN A 1 105 ? -6.169 8.835 13.737 1.00 85.69 105 ASN A C 1
ATOM 798 O O . ASN A 1 105 ? -6.753 8.579 14.792 1.00 85.69 105 ASN A O 1
ATOM 802 N N . GLN A 1 106 ? -4.899 8.490 13.548 1.00 82.00 106 GLN A N 1
ATOM 803 C CA . GLN A 1 106 ? -4.078 7.841 14.569 1.00 82.00 106 GLN A CA 1
ATOM 804 C C . GLN A 1 106 ? -4.006 8.668 15.865 1.00 82.00 106 GLN A C 1
ATOM 806 O O . GLN A 1 106 ? -4.018 8.096 16.953 1.00 82.00 106 GLN A O 1
ATOM 811 N N . THR A 1 107 ? -3.996 10.001 15.767 1.00 84.50 107 THR A N 1
ATOM 812 C CA . THR A 1 107 ? -3.959 10.903 16.932 1.00 84.50 107 THR A CA 1
ATOM 813 C C . THR A 1 107 ? -5.208 10.811 17.808 1.00 84.50 107 THR A C 1
ATOM 815 O O . THR A 1 107 ? -5.102 10.910 19.027 1.00 84.50 107 THR A O 1
ATOM 818 N N . GLU A 1 108 ? -6.380 10.565 17.218 1.00 84.75 108 GLU A N 1
ATOM 819 C CA . GLU A 1 108 ? -7.640 10.393 17.956 1.00 84.75 108 GLU A CA 1
ATOM 820 C C . GLU A 1 108 ? -7.701 9.043 18.689 1.00 84.75 108 GLU A C 1
ATOM 822 O O . GLU A 1 108 ? -8.370 8.917 19.715 1.00 84.75 108 GLU A O 1
ATOM 827 N N . LEU A 1 109 ? -6.979 8.035 18.190 1.00 84.81 109 LEU A N 1
ATOM 828 C CA . LEU A 1 109 ? -6.904 6.697 18.787 1.00 84.81 109 LEU A CA 1
ATOM 829 C C . LEU A 1 109 ? -5.808 6.541 19.841 1.00 84.81 109 LEU A C 1
ATOM 831 O O . LEU A 1 109 ? -5.894 5.611 20.643 1.00 84.81 109 LEU A O 1
ATOM 835 N N . ALA A 1 110 ? -4.814 7.429 19.862 1.00 84.62 110 ALA A N 1
ATOM 836 C CA . ALA A 1 110 ? -3.659 7.346 20.755 1.00 84.62 110 ALA A CA 1
ATOM 837 C C . ALA A 1 110 ? -3.999 7.167 22.257 1.00 84.62 110 ALA A C 1
ATOM 839 O O . ALA A 1 110 ? -3.280 6.435 22.934 1.00 84.62 110 ALA A O 1
ATOM 840 N N . PRO A 1 111 ? -5.088 7.744 22.814 1.00 86.31 111 PRO A N 1
ATOM 841 C CA . PRO A 1 111 ? -5.465 7.507 24.216 1.00 86.31 111 PRO A CA 1
ATOM 842 C C . PRO A 1 111 ? -5.994 6.090 24.509 1.00 86.31 111 PRO A C 1
ATOM 844 O O . PRO A 1 111 ? -6.075 5.685 25.674 1.00 86.31 111 PRO A O 1
ATOM 847 N N . TYR A 1 112 ? -6.404 5.355 23.473 1.00 86.06 112 TYR A N 1
ATOM 848 C CA . TYR A 1 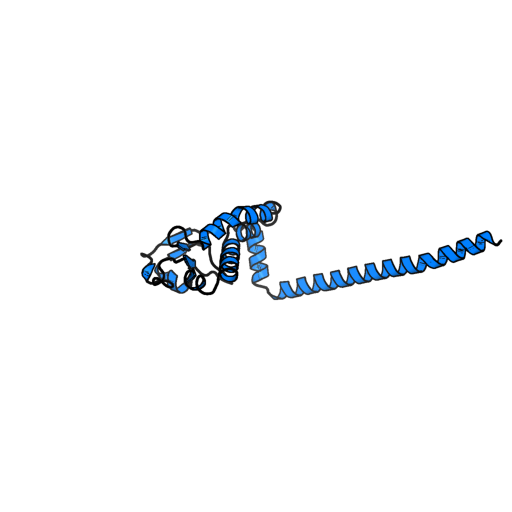112 ? -7.083 4.063 23.586 1.00 86.06 112 TYR A CA 1
ATOM 849 C C . TYR A 1 112 ? -6.213 2.895 23.138 1.00 86.06 112 TYR A C 1
ATOM 851 O O . TYR A 1 112 ? -6.321 1.814 23.716 1.00 86.06 112 TYR A O 1
ATOM 859 N N . ILE A 1 113 ? -5.374 3.101 22.123 1.00 85.94 113 ILE A N 1
ATOM 860 C CA . ILE A 1 113 ? -4.554 2.057 21.513 1.00 85.94 113 ILE A CA 1
ATOM 861 C C . ILE A 1 113 ? -3.135 2.575 21.331 1.00 85.94 113 ILE A C 1
ATOM 863 O O . ILE A 1 113 ? -2.928 3.657 20.779 1.00 85.94 113 ILE A O 1
ATOM 867 N N . THR A 1 114 ? -2.171 1.750 21.720 1.00 83.38 114 THR A N 1
ATOM 868 C CA . THR A 1 114 ? -0.759 1.955 21.409 1.00 83.38 114 THR A CA 1
ATOM 869 C C . THR A 1 114 ? -0.326 0.935 20.366 1.00 83.38 114 THR A C 1
ATOM 871 O O . THR A 1 114 ? -0.554 -0.266 20.533 1.00 83.38 114 THR A O 1
ATOM 874 N N . ASP A 1 115 ? 0.314 1.415 19.302 1.00 76.75 115 ASP A N 1
ATOM 875 C CA . ASP A 1 115 ? 0.937 0.550 18.303 1.00 76.75 115 ASP A CA 1
ATOM 876 C C . ASP A 1 115 ? 2.293 0.084 18.825 1.00 76.75 115 ASP A C 1
ATOM 878 O O . ASP A 1 115 ? 3.185 0.900 19.072 1.00 76.75 115 ASP A O 1
ATOM 882 N N . LEU A 1 116 ? 2.471 -1.226 18.984 1.00 75.19 116 LEU A N 1
ATOM 883 C CA . LEU A 1 116 ? 3.794 -1.788 19.209 1.00 75.19 116 LEU A CA 1
ATOM 884 C C . LEU A 1 116 ? 4.456 -2.016 17.855 1.00 75.19 116 LEU A C 1
ATOM 886 O O . LEU A 1 116 ? 3.946 -2.736 16.987 1.00 75.19 116 LEU A O 1
ATOM 890 N N . GLN A 1 117 ? 5.628 -1.411 17.688 1.00 65.69 117 GLN A N 1
ATOM 891 C CA . GLN A 1 117 ? 6.443 -1.579 16.498 1.00 65.69 117 GLN A CA 1
ATOM 892 C C . GLN A 1 117 ? 6.990 -3.013 16.455 1.00 65.69 117 GLN A C 1
ATOM 894 O O . GLN A 1 117 ? 8.060 -3.306 16.980 1.00 65.69 117 GLN A O 1
ATOM 899 N N . SER A 1 118 ? 6.241 -3.929 15.838 1.00 56.56 118 SER A N 1
ATOM 900 C CA . SER A 1 118 ? 6.724 -5.283 15.565 1.00 56.56 118 SER A CA 1
ATOM 901 C C . SER A 1 118 ? 7.426 -5.285 14.209 1.00 56.56 118 SER A C 1
ATOM 903 O O . SER A 1 118 ? 6.822 -5.034 13.166 1.00 56.56 118 SER A O 1
ATOM 905 N N . SER A 1 119 ? 8.731 -5.549 14.230 1.00 62.03 119 SER A N 1
ATOM 906 C CA . SER A 1 119 ? 9.585 -5.610 13.042 1.00 62.03 119 SER A CA 1
ATOM 907 C C . SER A 1 119 ? 9.706 -7.008 12.443 1.00 62.03 119 SER A C 1
ATOM 909 O O . SER A 1 119 ? 10.543 -7.242 11.576 1.00 62.03 119 SER A O 1
ATOM 911 N N . SER A 1 120 ? 8.841 -7.933 12.863 1.00 61.28 120 SER A N 1
ATOM 912 C CA . SER A 1 120 ? 8.926 -9.364 12.550 1.00 61.28 120 SER A CA 1
ATOM 913 C C . SER A 1 120 ? 8.916 -9.694 11.054 1.00 61.28 120 SER A C 1
ATOM 915 O O . SER A 1 120 ? 9.386 -10.758 10.671 1.00 61.28 120 SER A O 1
ATOM 917 N N . TRP A 1 121 ? 8.411 -8.788 10.211 1.00 65.75 121 TRP A N 1
ATOM 918 C CA . TRP A 1 121 ? 8.323 -8.956 8.754 1.00 65.75 121 TRP A CA 1
ATOM 919 C C . TRP A 1 121 ? 9.206 -7.975 7.968 1.00 65.75 121 TRP A C 1
ATOM 921 O O . TRP A 1 121 ? 9.213 -7.996 6.738 1.00 65.75 121 TRP A O 1
ATOM 931 N N . HIS A 1 122 ? 9.932 -7.091 8.657 1.00 68.88 122 HIS A N 1
ATOM 932 C CA . HIS A 1 122 ? 10.823 -6.122 8.028 1.00 68.88 122 HIS A CA 1
ATOM 933 C C . HIS A 1 122 ? 12.191 -6.768 7.796 1.00 68.88 122 HIS A C 1
ATOM 935 O O . HIS A 1 122 ? 13.073 -6.725 8.654 1.00 68.88 122 HIS A O 1
ATOM 941 N N . HIS A 1 123 ? 12.362 -7.380 6.626 1.00 73.12 123 HIS A N 1
ATOM 942 C CA . HIS A 1 123 ? 13.670 -7.833 6.162 1.00 73.12 123 HIS A CA 1
ATOM 943 C C . HIS A 1 123 ? 14.474 -6.672 5.546 1.00 73.12 123 HIS A C 1
ATOM 945 O O . HIS A 1 123 ? 14.083 -5.504 5.609 1.00 73.12 123 HIS A O 1
ATOM 951 N N . ALA A 1 124 ? 15.653 -6.980 4.997 1.00 79.81 124 ALA A N 1
ATOM 952 C CA . ALA A 1 124 ? 16.542 -5.985 4.392 1.00 79.81 124 ALA A CA 1
ATOM 953 C C . ALA A 1 124 ? 15.868 -5.184 3.260 1.00 79.81 124 ALA A C 1
ATOM 955 O O . ALA A 1 124 ? 16.195 -4.020 3.041 1.00 79.81 124 ALA A O 1
ATOM 956 N N . ASP A 1 125 ? 14.893 -5.779 2.574 1.00 80.75 125 ASP A N 1
ATOM 957 C CA . ASP A 1 125 ? 14.093 -5.117 1.547 1.00 80.75 125 ASP A CA 1
ATOM 958 C C . ASP A 1 125 ? 13.248 -3.968 2.118 1.00 80.75 125 ASP A C 1
ATOM 960 O O . ASP A 1 125 ? 13.234 -2.879 1.549 1.00 80.75 125 ASP A O 1
ATOM 964 N N . ALA A 1 126 ? 12.622 -4.150 3.284 1.00 83.38 126 ALA A N 1
ATOM 965 C CA . ALA A 1 126 ? 11.885 -3.089 3.966 1.00 83.38 126 ALA A CA 1
ATOM 966 C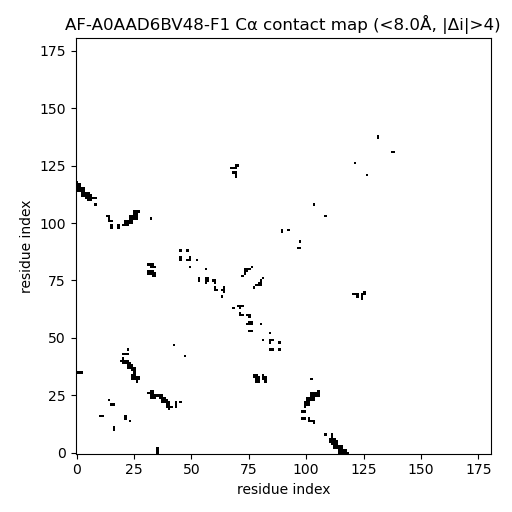 C . ALA A 1 126 ? 12.794 -1.900 4.311 1.00 83.38 126 ALA A C 1
ATOM 968 O O . ALA A 1 126 ? 12.418 -0.750 4.089 1.00 83.38 126 ALA A O 1
ATOM 969 N N . GLN A 1 127 ? 14.006 -2.168 4.807 1.00 83.69 127 GLN A N 1
ATOM 970 C CA . GLN A 1 127 ? 14.987 -1.121 5.113 1.00 83.69 127 GLN A CA 1
ATOM 971 C C . GLN A 1 127 ? 15.425 -0.375 3.852 1.00 83.69 127 GLN A C 1
ATOM 973 O O . GLN A 1 127 ? 15.507 0.850 3.869 1.00 83.69 127 GLN A O 1
ATOM 978 N N . MET A 1 128 ? 15.646 -1.096 2.748 1.00 84.44 128 MET A N 1
ATOM 979 C CA . MET A 1 128 ? 15.966 -0.496 1.454 1.00 84.44 128 MET A CA 1
ATOM 980 C C . MET A 1 128 ? 14.853 0.452 0.991 1.00 84.44 128 MET A C 1
ATOM 982 O O . MET A 1 128 ? 15.141 1.577 0.590 1.00 84.44 128 MET A O 1
ATOM 986 N N . PHE A 1 129 ? 13.582 0.052 1.093 1.00 82.38 129 PHE A N 1
ATOM 987 C CA . PHE A 1 129 ? 12.463 0.917 0.709 1.00 82.38 129 PHE A CA 1
ATOM 988 C C . PHE A 1 129 ? 12.299 2.133 1.611 1.00 82.38 129 PHE A C 1
ATOM 990 O O . PHE A 1 129 ? 12.055 3.220 1.095 1.00 82.38 129 PHE A O 1
ATOM 997 N N . MET A 1 130 ? 12.460 1.982 2.927 1.00 83.56 130 MET A N 1
ATOM 998 C CA . MET A 1 130 ? 12.448 3.129 3.839 1.00 83.56 130 MET A CA 1
ATOM 999 C C . MET A 1 130 ? 13.597 4.092 3.511 1.00 83.56 130 MET A C 1
ATOM 1001 O O . MET A 1 130 ? 13.379 5.295 3.386 1.00 83.56 130 MET A O 1
ATOM 1005 N N . TRP A 1 131 ? 14.795 3.562 3.249 1.00 87.38 131 TRP A N 1
ATOM 1006 C CA . TRP A 1 131 ? 15.969 4.348 2.871 1.00 87.38 131 TRP A CA 1
ATOM 1007 C C . TRP A 1 131 ? 15.774 5.122 1.558 1.00 87.38 131 TRP A C 1
ATOM 1009 O O . TRP A 1 131 ? 16.163 6.292 1.474 1.00 87.38 131 TRP A O 1
ATOM 1019 N N . ILE A 1 132 ? 15.146 4.500 0.550 1.00 86.19 132 ILE A N 1
ATOM 1020 C CA . ILE A 1 132 ? 14.762 5.163 -0.707 1.00 86.19 132 ILE A CA 1
ATOM 1021 C C . ILE A 1 132 ? 13.656 6.201 -0.452 1.00 86.19 132 ILE A C 1
ATOM 1023 O O . ILE A 1 132 ? 13.708 7.305 -0.991 1.00 86.19 132 ILE A O 1
ATOM 1027 N N . GLY A 1 133 ? 12.665 5.875 0.382 1.00 82.00 133 GLY A N 1
ATOM 1028 C CA . GLY A 1 133 ? 11.533 6.744 0.713 1.00 82.00 133 GLY A CA 1
ATOM 1029 C C . GLY A 1 133 ? 11.942 8.055 1.387 1.00 82.00 133 GLY A C 1
ATOM 1030 O O . GLY A 1 133 ? 11.401 9.107 1.061 1.00 82.00 133 GLY A O 1
ATOM 1031 N N . GLU A 1 134 ? 12.955 8.023 2.252 1.00 86.44 134 GLU A N 1
ATOM 1032 C CA . GLU A 1 134 ? 13.540 9.215 2.888 1.00 86.44 134 GLU A CA 1
ATOM 1033 C C . GLU A 1 134 ? 14.305 10.127 1.914 1.00 86.44 134 GLU A C 1
ATOM 1035 O O . GLU A 1 134 ? 14.653 11.260 2.251 1.00 86.44 134 GLU A O 1
ATOM 1040 N N . ARG A 1 135 ? 14.616 9.641 0.708 1.00 91.12 135 ARG A N 1
ATOM 1041 C CA . ARG A 1 135 ? 15.510 10.293 -0.257 1.00 91.12 135 ARG A CA 1
ATOM 1042 C C . ARG A 1 135 ? 14.784 10.515 -1.584 1.00 91.12 135 ARG A C 1
ATOM 1044 O O . ARG A 1 135 ? 15.087 9.842 -2.568 1.00 91.12 135 ARG A O 1
ATOM 1051 N N . PRO A 1 136 ? 13.876 11.506 -1.666 1.00 85.06 136 PRO A N 1
ATOM 1052 C CA . PRO A 1 136 ? 13.075 11.748 -2.867 1.00 85.06 136 PRO A CA 1
ATOM 1053 C C . PRO A 1 136 ? 13.920 11.988 -4.129 1.00 85.06 136 PRO A C 1
ATOM 1055 O O . PRO A 1 136 ? 13.508 11.619 -5.224 1.00 85.06 136 PRO A O 1
ATOM 1058 N N . TRP A 1 137 ? 15.133 12.533 -3.986 1.00 90.50 137 TRP A N 1
ATOM 1059 C CA . TRP A 1 137 ? 16.076 12.733 -5.092 1.00 90.50 137 TRP A CA 1
ATOM 1060 C C . TRP A 1 137 ? 16.468 11.432 -5.813 1.00 90.50 137 TRP A C 1
ATOM 1062 O O . TRP A 1 137 ? 16.702 11.474 -7.019 1.00 90.50 137 TRP A O 1
ATOM 1072 N N . LEU A 1 138 ? 16.477 10.281 -5.125 1.00 90.25 138 LEU A N 1
ATOM 1073 C CA . LEU A 1 138 ? 16.7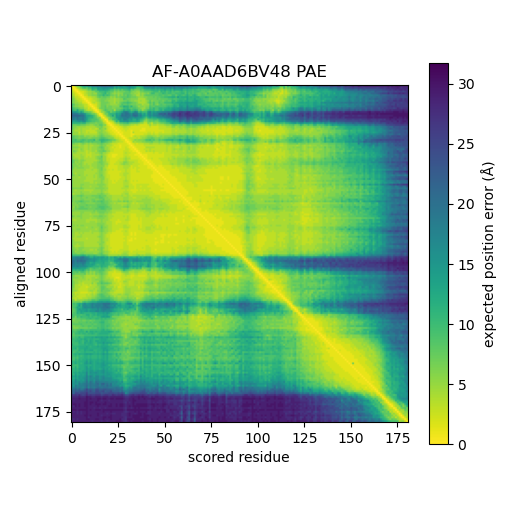78 8.982 -5.738 1.00 90.25 138 LEU A CA 1
ATOM 1074 C C . LEU A 1 138 ? 15.727 8.573 -6.773 1.00 90.25 138 LEU A C 1
ATOM 1076 O O . LEU A 1 138 ? 16.072 8.004 -7.805 1.00 90.25 138 LEU A O 1
ATOM 1080 N N . TRP A 1 139 ? 14.453 8.901 -6.545 1.00 85.69 139 TRP A N 1
ATOM 1081 C CA . TRP A 1 139 ? 13.394 8.626 -7.519 1.00 85.69 139 TRP A CA 1
ATOM 1082 C C . TRP A 1 139 ? 13.597 9.423 -8.806 1.00 85.69 139 TRP A C 1
ATOM 1084 O O . TRP A 1 139 ? 13.444 8.882 -9.901 1.00 85.69 139 TRP A O 1
ATOM 1094 N N . PHE A 1 140 ? 13.999 10.690 -8.685 1.00 90.56 140 PHE A N 1
ATOM 1095 C CA . PHE A 1 140 ? 14.271 11.541 -9.841 1.00 90.56 140 PHE A CA 1
ATOM 1096 C C . PHE A 1 140 ? 15.519 11.089 -10.606 1.00 90.56 140 PHE A C 1
ATOM 1098 O O . PHE A 1 140 ? 15.494 11.064 -11.835 1.00 90.56 140 PHE A O 1
ATOM 1105 N N . THR A 1 141 ? 16.590 10.683 -9.915 1.00 93.19 141 THR A N 1
ATOM 1106 C CA . THR A 1 141 ? 17.807 10.189 -10.580 1.00 93.19 141 THR A CA 1
ATOM 1107 C C . THR A 1 141 ? 17.584 8.835 -11.247 1.00 93.19 141 THR A C 1
ATOM 1109 O O . THR A 1 141 ? 17.996 8.659 -12.393 1.00 93.19 141 THR A O 1
ATOM 1112 N N . MET A 1 142 ? 16.875 7.905 -10.596 1.00 90.50 142 MET A N 1
ATOM 1113 C CA . MET A 1 142 ? 16.467 6.639 -11.213 1.00 90.50 142 MET A CA 1
ATOM 1114 C C . MET A 1 142 ? 15.571 6.878 -12.430 1.00 90.50 142 MET A C 1
ATOM 1116 O O . MET A 1 142 ? 15.810 6.293 -13.484 1.00 90.50 142 MET A O 1
ATOM 1120 N N . GLY A 1 143 ? 14.582 7.770 -12.319 1.00 93.19 143 GLY A N 1
ATOM 1121 C CA . GLY A 1 143 ? 13.698 8.132 -13.426 1.00 93.19 143 GLY A CA 1
ATOM 1122 C C . GLY A 1 143 ? 14.456 8.730 -14.613 1.00 93.19 143 GLY A C 1
ATOM 1123 O O . GLY A 1 143 ? 14.245 8.311 -15.750 1.00 93.19 143 GLY A O 1
ATOM 1124 N N . ALA A 1 144 ? 15.393 9.645 -14.356 1.00 94.50 144 ALA A N 1
ATOM 1125 C CA . ALA A 1 144 ? 16.247 10.226 -15.389 1.00 94.50 144 ALA A CA 1
ATOM 1126 C C . ALA A 1 144 ? 17.141 9.170 -16.057 1.00 94.50 144 ALA A C 1
ATOM 1128 O O . ALA A 1 144 ? 17.250 9.146 -17.281 1.00 94.50 144 ALA A O 1
ATOM 1129 N N . PHE A 1 145 ? 17.740 8.266 -15.278 1.00 96.06 145 PHE A N 1
ATOM 1130 C CA . PHE A 1 145 ? 18.576 7.192 -15.811 1.00 96.06 145 PHE A CA 1
ATOM 1131 C C . PHE A 1 145 ? 17.782 6.242 -16.716 1.00 96.06 145 PHE A C 1
ATOM 1133 O O . PHE A 1 145 ? 18.218 5.946 -17.827 1.00 96.06 145 PHE A O 1
ATOM 1140 N N . VAL A 1 146 ? 16.594 5.811 -16.279 1.00 95.81 146 VAL A N 1
ATOM 1141 C CA . VAL A 1 146 ? 15.701 4.950 -17.073 1.00 95.81 146 VAL A CA 1
ATOM 1142 C C . VAL A 1 146 ? 15.259 5.652 -18.356 1.00 95.81 146 VAL A C 1
ATOM 1144 O O . VAL A 1 146 ? 15.269 5.034 -19.419 1.00 95.81 146 VAL A O 1
ATOM 1147 N N . LEU A 1 147 ? 14.923 6.943 -18.286 1.00 96.38 147 LEU A N 1
ATOM 1148 C CA . LEU A 1 147 ? 14.538 7.729 -19.456 1.00 96.38 147 LEU A CA 1
ATOM 1149 C C . LEU A 1 147 ? 15.686 7.829 -20.468 1.00 96.38 147 LEU A C 1
ATOM 1151 O O . LEU A 1 147 ? 15.485 7.550 -21.647 1.00 96.38 147 LEU A O 1
ATOM 1155 N N . LEU A 1 148 ? 16.890 8.185 -20.016 1.00 96.94 148 LEU A N 1
ATOM 1156 C CA . LEU A 1 148 ? 18.067 8.304 -20.881 1.00 96.94 148 LEU A CA 1
ATOM 1157 C C . LEU A 1 148 ? 18.446 6.960 -21.509 1.00 96.94 148 LEU A C 1
ATOM 1159 O O . LEU A 1 148 ? 18.699 6.898 -22.710 1.00 96.94 148 LEU A O 1
ATOM 1163 N N . ALA A 1 149 ? 18.436 5.878 -20.726 1.00 96.25 149 ALA A N 1
ATOM 1164 C CA . ALA A 1 149 ? 18.684 4.532 -21.232 1.00 96.25 149 ALA A CA 1
ATOM 1165 C C . ALA A 1 149 ? 17.621 4.110 -22.260 1.00 96.25 149 ALA A C 1
ATOM 1167 O O . ALA A 1 149 ? 17.964 3.572 -23.310 1.00 96.25 149 ALA A O 1
ATOM 1168 N N . GLY A 1 150 ? 16.344 4.402 -21.998 1.00 96.50 150 GLY A N 1
ATOM 1169 C CA . GLY A 1 150 ? 15.244 4.131 -22.923 1.00 96.50 150 GLY A CA 1
ATOM 1170 C C . GLY A 1 150 ? 15.392 4.888 -24.243 1.00 96.50 150 GLY A C 1
ATOM 1171 O O . GLY A 1 150 ? 15.319 4.279 -25.309 1.00 96.50 150 GLY A O 1
ATOM 1172 N N . LEU A 1 151 ? 15.677 6.192 -24.184 1.00 97.00 151 LEU A N 1
ATOM 1173 C CA . LEU A 1 151 ? 15.926 7.017 -25.370 1.00 97.00 151 LEU A CA 1
ATOM 1174 C C . LEU A 1 151 ? 17.136 6.516 -26.167 1.00 97.00 151 LEU A C 1
ATOM 1176 O O . LEU A 1 151 ? 17.065 6.426 -27.390 1.00 97.00 151 LEU A O 1
ATOM 1180 N N . TYR A 1 152 ? 18.213 6.126 -25.485 1.00 96.38 152 TYR A N 1
ATOM 1181 C CA . TYR A 1 152 ? 19.399 5.559 -26.123 1.00 96.38 152 TYR A CA 1
ATOM 1182 C C . TYR A 1 152 ? 19.101 4.236 -26.841 1.00 96.38 152 TYR A C 1
ATOM 1184 O O . TYR A 1 152 ? 19.536 4.028 -27.972 1.00 96.38 152 TYR A O 1
ATOM 1192 N N . ILE A 1 153 ? 18.332 3.338 -26.218 1.00 96.12 153 ILE A N 1
ATOM 1193 C CA . ILE A 1 153 ? 17.927 2.073 -26.845 1.00 96.12 153 ILE A CA 1
ATOM 1194 C C . ILE A 1 153 ? 17.066 2.341 -28.085 1.00 96.12 153 ILE A C 1
ATOM 1196 O O . ILE A 1 153 ? 17.293 1.723 -29.124 1.00 96.12 153 ILE A O 1
ATOM 1200 N N . ILE A 1 154 ? 16.117 3.278 -28.001 1.00 96.25 154 ILE A N 1
ATOM 1201 C CA . ILE A 1 154 ? 15.263 3.666 -29.132 1.00 96.25 154 ILE A CA 1
ATOM 1202 C C . ILE A 1 154 ? 16.107 4.224 -30.282 1.00 96.25 154 ILE A C 1
ATOM 1204 O O . ILE A 1 154 ? 15.938 3.781 -31.416 1.00 96.25 154 ILE A O 1
ATOM 1208 N N . ASP A 1 155 ? 17.044 5.130 -30.003 1.00 95.31 155 ASP A N 1
ATOM 1209 C CA . ASP A 1 155 ? 17.964 5.677 -31.007 1.00 95.31 155 ASP A CA 1
ATOM 1210 C C . ASP A 1 155 ? 18.770 4.568 -31.701 1.00 95.31 155 ASP A C 1
ATOM 1212 O O . ASP A 1 155 ? 18.795 4.469 -32.929 1.00 95.31 155 ASP A O 1
ATOM 1216 N N . ARG A 1 156 ? 19.343 3.638 -30.927 1.00 94.56 156 ARG A N 1
ATOM 1217 C CA . ARG A 1 156 ? 20.095 2.495 -31.468 1.00 94.56 156 ARG A CA 1
ATOM 1218 C C . ARG A 1 156 ? 19.233 1.579 -32.333 1.00 94.56 156 ARG A C 1
ATOM 1220 O O . ARG A 1 156 ? 19.712 1.101 -33.362 1.00 94.56 156 ARG A O 1
ATOM 1227 N N . LEU A 1 157 ? 17.982 1.339 -31.942 1.00 94.94 157 LEU A N 1
ATOM 1228 C CA . LEU A 1 157 ? 17.029 0.561 -32.734 1.00 94.94 157 LEU A CA 1
ATOM 1229 C C . LEU A 1 157 ? 16.666 1.282 -34.036 1.00 94.94 157 LEU A C 1
ATOM 1231 O O . LEU A 1 157 ? 16.679 0.654 -35.092 1.00 94.94 157 LEU A O 1
ATOM 1235 N N . LEU A 1 158 ? 16.414 2.592 -33.991 1.00 93.94 158 LEU A N 1
ATOM 1236 C CA . LEU A 1 158 ? 16.133 3.402 -35.180 1.00 93.94 158 LEU A CA 1
ATOM 1237 C C . LEU A 1 158 ? 17.314 3.401 -36.155 1.00 93.94 158 LEU A C 1
ATOM 1239 O O . LEU A 1 158 ? 17.116 3.205 -37.353 1.00 93.94 158 LEU A O 1
ATOM 1243 N N . LEU A 1 159 ? 18.543 3.543 -35.654 1.00 92.94 159 LEU A N 1
ATOM 1244 C CA . LEU A 1 159 ? 19.755 3.476 -36.473 1.00 92.94 159 LEU A CA 1
ATOM 1245 C C . LEU A 1 159 ? 19.962 2.089 -37.094 1.00 92.94 159 LEU A C 1
ATOM 1247 O O . LEU A 1 159 ? 20.354 1.997 -38.259 1.00 92.94 159 LEU A O 1
ATOM 1251 N N . LEU A 1 160 ? 19.676 1.011 -36.358 1.00 92.56 160 LEU A N 1
ATOM 1252 C CA . LEU A 1 160 ? 19.711 -0.354 -36.893 1.00 92.56 160 LEU A CA 1
ATOM 1253 C C . LEU A 1 160 ? 18.681 -0.552 -38.007 1.00 92.56 160 LEU A C 1
ATOM 1255 O O . LEU A 1 160 ? 19.025 -1.060 -39.073 1.00 92.56 160 LEU A O 1
ATOM 1259 N N . VAL A 1 161 ? 17.440 -0.113 -37.788 1.00 90.94 161 VAL A N 1
ATOM 1260 C CA . VAL A 1 161 ? 16.370 -0.170 -38.791 1.00 90.94 161 VAL A CA 1
ATOM 1261 C C . VAL A 1 161 ? 16.763 0.634 -40.031 1.00 90.94 161 VAL A C 1
ATOM 1263 O O . VAL A 1 161 ? 16.698 0.116 -41.144 1.00 90.94 161 VAL A O 1
ATOM 1266 N N . TYR A 1 162 ? 17.263 1.858 -39.856 1.00 90.25 162 TYR A N 1
ATOM 1267 C CA . TYR A 1 162 ? 17.747 2.689 -40.958 1.00 90.25 162 TYR A CA 1
ATOM 1268 C C . TYR A 1 162 ? 18.889 2.021 -41.741 1.00 90.25 162 TYR A C 1
ATOM 1270 O O . TYR A 1 162 ? 18.879 2.016 -42.972 1.00 90.25 162 TYR A O 1
ATOM 1278 N N . ALA A 1 163 ? 19.853 1.399 -41.056 1.00 84.25 163 ALA A N 1
ATOM 1279 C CA . ALA A 1 163 ? 20.950 0.679 -41.701 1.00 84.25 163 ALA A CA 1
ATOM 1280 C C . ALA A 1 163 ? 20.470 -0.548 -42.500 1.00 84.25 163 ALA A C 1
ATOM 1282 O O . ALA A 1 163 ? 20.989 -0.806 -43.588 1.00 84.25 163 ALA A O 1
ATOM 1283 N N . LEU A 1 164 ? 19.465 -1.277 -42.000 1.00 84.00 164 LEU A N 1
ATOM 1284 C CA . LEU A 1 164 ? 18.830 -2.389 -42.716 1.00 84.00 164 LEU A CA 1
ATOM 1285 C C . LEU A 1 164 ? 18.108 -1.901 -43.980 1.00 84.00 164 LEU A C 1
ATOM 1287 O O . LEU A 1 164 ? 18.324 -2.452 -45.060 1.00 84.00 164 LEU A O 1
ATOM 1291 N N . PHE A 1 165 ? 17.333 -0.816 -43.879 1.00 78.50 165 PHE A N 1
ATOM 1292 C CA . PHE A 1 165 ? 16.665 -0.205 -45.031 1.00 78.50 165 PHE A CA 1
ATOM 1293 C C . PHE A 1 165 ? 17.637 0.396 -46.050 1.00 78.50 165 PHE A C 1
ATOM 1295 O O . PHE A 1 165 ? 17.310 0.433 -47.229 1.00 78.50 165 PHE A O 1
ATOM 1302 N N . ARG A 1 166 ? 18.836 0.833 -45.641 1.00 72.25 166 ARG A N 1
ATOM 1303 C CA . ARG A 1 166 ? 19.870 1.334 -46.563 1.00 72.25 166 ARG A CA 1
ATOM 1304 C C . ARG A 1 166 ? 20.630 0.216 -47.286 1.00 72.25 166 ARG A C 1
ATOM 1306 O O . ARG A 1 166 ? 21.049 0.432 -48.419 1.00 72.25 166 ARG A O 1
ATOM 1313 N N . LYS A 1 167 ? 20.793 -0.963 -46.672 1.00 59.56 167 LYS A N 1
ATOM 1314 C CA . LYS A 1 167 ? 21.406 -2.145 -47.316 1.00 59.56 167 LYS A CA 1
ATOM 1315 C C . LYS A 1 167 ? 20.475 -2.847 -48.313 1.00 59.56 167 LYS A C 1
ATOM 1317 O O . LYS A 1 167 ? 20.942 -3.336 -49.335 1.00 59.56 167 LYS A O 1
ATOM 1322 N N . ALA A 1 168 ? 19.165 -2.851 -48.070 1.00 56.59 168 ALA A N 1
ATOM 1323 C CA . ALA A 1 168 ? 18.189 -3.470 -48.973 1.00 56.59 168 ALA A CA 1
ATOM 1324 C C . ALA A 1 168 ? 18.217 -2.950 -50.438 1.00 56.59 168 ALA A C 1
ATOM 1326 O O . ALA A 1 168 ? 18.144 -3.772 -51.352 1.00 56.59 168 ALA A O 1
ATOM 1327 N N . PRO A 1 169 ? 18.350 -1.638 -50.730 1.00 55.31 169 PRO A N 1
ATOM 1328 C CA . PRO A 1 169 ? 18.422 -1.158 -52.107 1.00 55.31 169 PRO A CA 1
ATOM 1329 C C . PRO A 1 169 ? 19.768 -1.445 -52.787 1.00 55.31 169 PRO A C 1
ATOM 1331 O O . PRO A 1 169 ? 19.780 -1.615 -54.002 1.00 55.31 169 PRO A O 1
ATOM 1334 N N . SER A 1 170 ? 20.893 -1.543 -52.066 1.00 53.62 170 SER A N 1
ATOM 1335 C CA . SER A 1 170 ? 22.194 -1.809 -52.706 1.00 53.62 170 SER A CA 1
ATOM 1336 C C . SER A 1 170 ? 22.309 -3.231 -53.262 1.00 53.62 170 SER A C 1
ATOM 1338 O O . SER A 1 170 ? 22.844 -3.403 -54.356 1.00 53.62 170 SER A O 1
ATOM 1340 N N . ASP A 1 171 ? 21.745 -4.230 -52.578 1.00 55.66 171 ASP A N 1
ATOM 1341 C CA . ASP A 1 171 ? 21.784 -5.625 -53.047 1.00 55.66 171 ASP A CA 1
ATOM 1342 C C . ASP A 1 171 ? 20.895 -5.841 -54.285 1.00 55.66 171 ASP A C 1
ATOM 1344 O O . ASP A 1 171 ? 21.267 -6.570 -55.204 1.00 55.66 171 ASP A O 1
ATOM 1348 N N . ILE A 1 172 ? 19.756 -5.144 -54.381 1.00 55.47 172 ILE A N 1
ATOM 1349 C CA . ILE A 1 172 ? 18.862 -5.224 -55.551 1.00 55.47 172 ILE A CA 1
ATOM 1350 C C . ILE A 1 172 ? 19.528 -4.642 -56.810 1.00 55.47 172 ILE A C 1
ATOM 1352 O O . ILE A 1 172 ? 19.348 -5.178 -57.907 1.00 55.47 172 ILE A O 1
ATOM 1356 N N . TYR A 1 173 ? 20.308 -3.565 -56.672 1.00 53.50 173 TYR A N 1
ATOM 1357 C CA . TYR A 1 173 ? 21.061 -2.986 -57.790 1.00 53.50 173 TYR A CA 1
ATOM 1358 C C . TYR A 1 173 ? 22.304 -3.815 -58.155 1.00 53.50 173 TYR A C 1
ATOM 1360 O O . TYR A 1 173 ? 22.569 -3.988 -59.344 1.00 53.50 173 TYR A O 1
ATOM 1368 N N . GLY A 1 174 ? 23.016 -4.387 -57.176 1.00 56.50 174 GLY A N 1
ATOM 1369 C CA . GLY A 1 174 ? 24.172 -5.261 -57.419 1.00 56.50 174 GLY A CA 1
ATOM 1370 C C . GLY A 1 174 ? 23.815 -6.549 -58.172 1.00 56.50 174 GLY A C 1
ATOM 1371 O O . GLY A 1 174 ? 24.463 -6.884 -59.159 1.00 56.50 174 GLY A O 1
ATOM 1372 N N . ILE A 1 175 ? 22.716 -7.214 -57.796 1.00 54.78 175 ILE A N 1
ATOM 1373 C CA . ILE A 1 175 ? 22.246 -8.450 -58.456 1.00 54.78 175 ILE A CA 1
ATOM 1374 C C . ILE A 1 175 ? 21.811 -8.200 -59.912 1.00 54.78 175 ILE A C 1
ATOM 1376 O O . ILE A 1 175 ? 21.915 -9.090 -60.757 1.00 54.78 175 ILE A O 1
ATOM 1380 N N . LYS A 1 176 ? 21.314 -6.998 -60.236 1.00 52.06 176 LYS A N 1
ATOM 1381 C CA . LYS A 1 176 ? 20.941 -6.650 -61.618 1.00 52.06 176 LYS A CA 1
ATOM 1382 C C . LYS A 1 176 ? 22.144 -6.390 -62.526 1.00 52.06 176 LYS A C 1
ATOM 1384 O O . LYS A 1 176 ? 22.017 -6.619 -63.724 1.00 52.06 176 LYS A O 1
ATOM 1389 N N . LEU A 1 177 ? 23.271 -5.928 -61.985 1.00 54.66 177 LEU A N 1
ATOM 1390 C CA . LEU A 1 177 ? 24.492 -5.675 -62.756 1.00 54.66 177 LEU A CA 1
ATOM 1391 C C . LEU A 1 177 ? 25.235 -6.972 -63.106 1.00 54.66 177 LEU A C 1
ATOM 1393 O O . LEU A 1 177 ? 25.650 -7.122 -64.248 1.00 54.66 177 LEU A O 1
ATOM 1397 N N . ASP A 1 178 ? 25.295 -7.942 -62.191 1.00 52.53 178 ASP A N 1
ATOM 1398 C CA . ASP A 1 178 ? 25.935 -9.248 -62.447 1.00 52.53 178 ASP A CA 1
ATOM 1399 C C . ASP A 1 178 ? 25.167 -10.127 -63.449 1.00 52.53 178 ASP A C 1
ATOM 1401 O O . ASP A 1 178 ? 25.738 -11.009 -64.077 1.00 52.53 178 ASP A O 1
ATOM 1405 N N . LYS A 1 179 ? 23.861 -9.896 -63.629 1.00 53.62 179 LYS A N 1
ATOM 1406 C CA . LYS A 1 179 ? 23.052 -10.594 -64.646 1.00 53.62 179 LYS A CA 1
ATOM 1407 C C . LYS A 1 179 ? 23.144 -9.974 -66.045 1.00 53.62 179 LYS A C 1
ATOM 1409 O O . LYS A 1 179 ? 22.543 -10.515 -66.971 1.00 53.62 179 LYS A O 1
ATOM 1414 N N . ALA A 1 180 ? 23.803 -8.824 -66.172 1.00 54.19 180 ALA A N 1
ATOM 1415 C CA . ALA A 1 180 ? 23.914 -8.055 -67.410 1.00 54.19 180 ALA A CA 1
ATOM 1416 C C . ALA A 1 180 ? 25.344 -8.029 -67.992 1.00 54.19 180 ALA A C 1
ATOM 1418 O O . ALA A 1 180 ? 25.547 -7.380 -69.019 1.00 54.19 180 ALA A O 1
ATOM 1419 N N . ALA A 1 181 ? 26.300 -8.715 -67.355 1.00 47.09 181 ALA A N 1
ATOM 1420 C CA . ALA A 1 181 ? 27.653 -8.978 -67.853 1.00 47.09 181 ALA A CA 1
ATOM 1421 C C . ALA A 1 181 ? 27.769 -10.434 -68.331 1.00 47.09 181 ALA A C 1
ATOM 1423 O O . ALA A 1 181 ? 28.515 -10.662 -69.308 1.00 47.09 181 ALA A O 1
#

InterPro domains:
  IPR051706 Glycosyltransferase domain-containing protein [PTHR32385] (21-134)

pLDDT: mean 82.09, std 13.18, range [47.09, 97.0]

Foldseek 3Di:
DAKDFPDDDPPCVPQQVPDPWAWEFEFDPPGATWPRDIDTDPPRVLVVQLVVCLVVQLVVLVVCCVVQVPVSCCRRPTRVVSRVSNVVCVVPDPPVVVSRYGY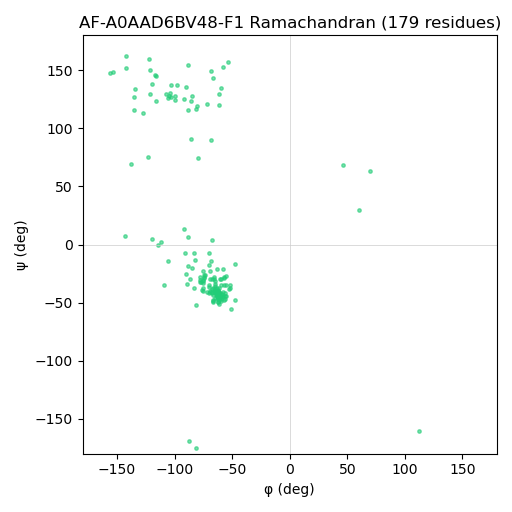DYPVVCVVTMDDDPDCPRPDPNNVVVVVCVVPVVVVVVVVVVVVVVVVVVVVVVVVVVVVVVVVVVVVVVVVVVVVVD